Protein AF-A0AAV0G0Q0-F1 (afdb_monomer)

Secondary structure (DSSP, 8-state):
-HHHHHHHHHH--HHHHHHHHHH------S--SSS--HHHHHHHHHHHHHHH--GGGHHHHHHHHHHHHHHHTS-B-TT--B---SSSGGGGHHHHHHHHHHHHHHHT-SSPPP-SS---HHHHHHHHHHHHHHHHT-STT---SBTTSSS---SS-S-HHHHSPPTTT--SPPPTT-TTTT--SPPSS--TT-B-----TTS-----TT-HHHH---HHHHHHHHHHHHHHHT-

Solvent-accessible surface area (backbone atoms only — not comparable to full-atom values): 12784 Å² total; per-residue (Å²): 94,54,70,35,47,51,50,22,73,74,68,69,44,60,69,31,51,52,51,44,60,70,66,63,81,75,77,84,58,93,55,40,54,96,86,38,44,65,50,54,33,20,48,54,42,23,45,51,22,24,72,65,70,45,68,90,33,46,66,32,33,53,49,29,47,52,40,52,48,49,60,75,73,42,59,57,26,88,60,62,44,72,51,86,52,69,66,28,26,47,41,51,39,32,48,34,26,51,36,36,54,48,23,53,42,62,73,68,39,80,44,84,79,79,84,82,71,92,72,55,44,64,58,35,44,51,54,33,47,52,52,50,41,31,41,58,22,60,37,89,70,56,37,7,42,27,17,82,38,79,96,36,46,63,49,22,49,41,40,69,82,23,28,43,71,54,56,91,83,45,77,68,88,73,61,100,82,38,65,52,69,74,53,90,62,64,35,73,36,82,55,66,69,42,33,32,4,38,46,44,74,80,55,50,70,68,75,33,40,81,42,46,40,33,18,27,54,49,71,64,31,44,55,21,45,55,50,31,54,54,40,65,75,71,107

Sequence (235 aa):
MWSAGWLYHASGDEDYLNYIAQLGDLNDDQTFSWDNKKPGVKVILSKIFFETDRQDLQRYQEHANNYVCNVLNGKRTLGGLYYLGEWSNLQYLTASFLLGTYAKQLKSAQHPAMPICVHSANDLIEFVRQQVDYVLGDNPKGMSYMVGFGDNYPLKIHHRGASIVSVKKYPKSMGCYGPALTTNDANPNIHVGAITGGPDESDEYEDNRQNYQQSEPATYINAAFVGVVASLLAQ

Organism: NCBI:txid186058

Mean predicted aligned error: 4.47 Å

InterPro domains:
  IPR001701 Glycoside hydrolase family 9 [PF00759] (1-229)
  IPR008928 Six-hairpin glycosidase superfamily [SSF48208] (1-234)
  IPR012341 Six-hairpin glycosidase-like superfamily [G3DSA:1.50.10.10] (1-235)
  IPR018221 Glycoside hydrolase family 9, His active site [PS00592] (134-160)
  IPR033126 Glycosyl hydrolases family 9, Asp/Glu active sites [PS00698] (205-223)

Structure (mmCIF, N/CA/C/O backbone):
data_AF-A0AAV0G0Q0-F1
#
_entry.id   AF-A0AAV0G0Q0-F1
#
loop_
_atom_site.group_PDB
_atom_site.id
_atom_site.type_symbol
_atom_site.label_atom_id
_atom_site.label_alt_id
_atom_site.label_comp_id
_atom_site.label_asym_id
_atom_site.label_entity_id
_atom_site.label_seq_id
_atom_site.pdbx_PDB_ins_code
_atom_site.Cartn_x
_atom_site.Cartn_y
_atom_site.Cartn_z
_atom_site.occupancy
_atom_site.B_iso_or_equiv
_atom_site.auth_seq_id
_atom_site.auth_comp_id
_atom_site.auth_asym_id
_atom_site.auth_atom_id
_atom_site.pdbx_PDB_model_num
ATOM 1 N N . MET A 1 1 ? -7.344 -14.854 13.313 1.00 92.12 1 MET A N 1
ATOM 2 C CA . MET A 1 1 ? -7.915 -13.493 13.457 1.00 92.12 1 MET A CA 1
ATOM 3 C C . MET A 1 1 ? -8.539 -12.961 12.172 1.00 92.12 1 MET A C 1
ATOM 5 O O . MET A 1 1 ? -9.738 -12.757 12.187 1.00 92.12 1 MET A O 1
ATOM 9 N N . TRP A 1 2 ? -7.796 -12.764 11.070 1.00 95.56 2 TRP A N 1
ATOM 10 C CA . TRP A 1 2 ? -8.331 -12.129 9.844 1.00 95.56 2 TRP A CA 1
ATOM 11 C C . TRP A 1 2 ? -9.623 -12.746 9.312 1.00 95.56 2 TRP A C 1
ATOM 13 O O . TRP A 1 2 ? -10.623 -12.048 9.181 1.00 95.56 2 TRP A O 1
ATOM 23 N N . SER A 1 3 ? -9.625 -14.059 9.078 1.00 96.81 3 SER A N 1
ATOM 24 C CA . SER A 1 3 ? -10.811 -14.755 8.573 1.00 96.81 3 SER A CA 1
ATOM 25 C C . SER A 1 3 ? -11.994 -14.657 9.537 1.00 96.81 3 SER A C 1
ATOM 27 O O . SER A 1 3 ? -13.104 -14.387 9.101 1.00 96.81 3 SER A O 1
ATOM 29 N N . ALA A 1 4 ? -11.756 -14.805 10.845 1.00 96.56 4 ALA A N 1
ATOM 30 C CA . ALA A 1 4 ? -12.797 -14.656 11.862 1.00 96.56 4 ALA A CA 1
ATOM 31 C C . ALA A 1 4 ? -13.356 -13.223 11.906 1.00 96.56 4 ALA A C 1
ATOM 33 O O . ALA A 1 4 ? -14.560 -13.054 12.028 1.00 96.56 4 ALA A O 1
ATOM 34 N N . GLY A 1 5 ? -12.517 -12.196 11.729 1.00 95.19 5 GLY A N 1
ATOM 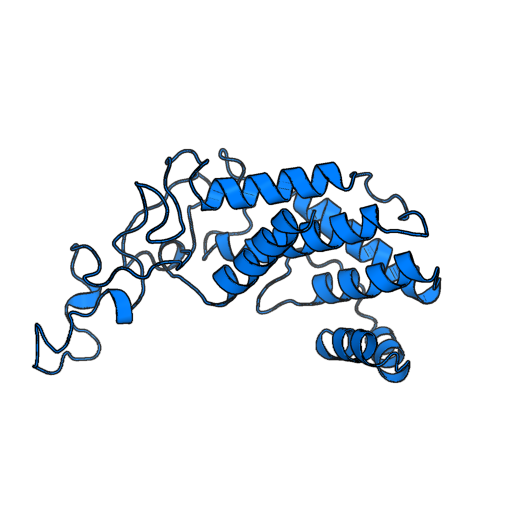35 C CA . GLY A 1 5 ? -12.967 -10.801 11.677 1.00 95.19 5 GLY A CA 1
ATOM 36 C C . GLY A 1 5 ? -13.924 -10.544 10.513 1.00 95.19 5 GLY A C 1
ATOM 37 O O . GLY A 1 5 ? -14.961 -9.913 10.696 1.00 95.19 5 GLY A O 1
ATOM 38 N N . TRP A 1 6 ? -13.622 -11.092 9.334 1.00 96.38 6 TRP A N 1
ATOM 39 C CA . TRP A 1 6 ? -14.525 -11.020 8.181 1.00 96.38 6 TRP A CA 1
ATOM 40 C C . TRP A 1 6 ? -15.796 -11.841 8.354 1.00 96.38 6 TRP A C 1
ATOM 42 O O . TRP A 1 6 ? -16.869 -11.367 7.994 1.00 96.38 6 TRP A O 1
ATOM 52 N N . LEU A 1 7 ? -15.690 -13.053 8.901 1.00 97.56 7 LEU A N 1
ATOM 53 C CA . LEU A 1 7 ? -16.854 -13.897 9.154 1.00 97.56 7 LEU A CA 1
ATOM 54 C C . LEU A 1 7 ? -17.794 -13.243 10.168 1.00 97.56 7 LEU A C 1
ATOM 56 O O . LEU A 1 7 ? -18.992 -13.186 9.910 1.00 97.56 7 LEU A O 1
ATOM 60 N N . TYR A 1 8 ? -17.262 -12.655 11.243 1.00 95.19 8 TYR A N 1
ATOM 61 C CA . TYR A 1 8 ? -18.046 -11.846 12.174 1.00 95.19 8 TYR A CA 1
ATOM 62 C C . TYR A 1 8 ? -18.702 -10.660 11.463 1.00 95.19 8 TYR A C 1
ATOM 64 O O . TYR A 1 8 ? -19.912 -10.490 11.556 1.00 95.19 8 TYR A O 1
ATOM 72 N N . HIS A 1 9 ? -17.941 -9.886 10.679 1.00 91.81 9 HIS A N 1
ATOM 73 C CA . HIS A 1 9 ? -18.488 -8.741 9.947 1.00 91.81 9 HIS A CA 1
ATOM 74 C C . HIS A 1 9 ? -19.635 -9.126 8.995 1.00 91.81 9 HIS A C 1
ATOM 76 O O . HIS A 1 9 ? -20.588 -8.366 8.846 1.00 91.81 9 HIS A O 1
ATOM 82 N N . ALA A 1 10 ? -19.548 -10.293 8.353 1.00 94.94 10 ALA A N 1
ATOM 83 C CA . ALA A 1 10 ? -20.547 -10.758 7.398 1.00 94.94 10 ALA A CA 1
ATOM 84 C C . ALA A 1 10 ? -21.779 -11.406 8.053 1.00 94.94 10 ALA A C 1
ATOM 86 O O . ALA A 1 10 ? -22.870 -11.321 7.494 1.00 94.94 10 ALA A O 1
ATOM 87 N N . SER A 1 11 ? -21.606 -12.087 9.189 1.00 95.69 11 SER A N 1
ATOM 88 C CA . SER A 1 11 ? -22.654 -12.921 9.800 1.00 95.69 11 SER A CA 1
ATOM 89 C C . SER A 1 11 ? -23.262 -12.345 11.078 1.00 95.69 11 SER A C 1
ATOM 91 O O . SER A 1 11 ? -24.393 -12.689 11.407 1.00 95.69 11 SER A O 1
ATOM 93 N N . GLY A 1 12 ? -22.527 -11.503 11.809 1.00 92.62 12 GLY A N 1
ATOM 94 C CA . GLY A 1 12 ? -22.868 -11.106 13.176 1.00 92.62 12 GLY A CA 1
ATOM 95 C C . GLY A 1 12 ? -22.738 -12.234 14.208 1.00 92.62 12 GLY A C 1
ATOM 96 O O . GLY A 1 12 ? -23.173 -12.056 15.341 1.00 92.62 12 GLY A O 1
ATOM 97 N N . ASP A 1 13 ? -22.168 -13.387 13.841 1.00 96.81 13 ASP A N 1
ATOM 98 C CA . ASP A 1 13 ? -22.033 -14.537 14.738 1.00 96.81 13 ASP A CA 1
ATOM 99 C C . ASP A 1 13 ? -20.924 -14.307 15.781 1.00 96.81 13 ASP A C 1
ATOM 101 O O . ASP A 1 13 ? -19.733 -14.215 15.455 1.00 96.81 13 ASP A O 1
ATOM 105 N N . GLU A 1 14 ? -21.332 -14.214 17.049 1.00 95.50 14 GLU A N 1
ATOM 106 C CA . GLU A 1 14 ? -20.464 -13.944 18.199 1.00 95.50 14 GLU A CA 1
ATOM 107 C C . GLU A 1 14 ? -19.391 -15.019 18.410 1.00 95.50 14 GLU A C 1
ATOM 109 O O . GLU A 1 14 ? -18.357 -14.720 19.007 1.00 95.50 14 GLU A O 1
ATOM 114 N N . ASP A 1 15 ? -19.555 -16.241 17.890 1.00 97.44 15 ASP A N 1
ATOM 115 C CA . ASP A 1 15 ? -18.528 -17.284 17.997 1.00 97.44 15 ASP A CA 1
ATOM 116 C C . ASP A 1 15 ? -17.209 -16.848 17.346 1.00 97.44 15 ASP A C 1
ATOM 118 O O . ASP A 1 15 ? -16.121 -17.115 17.869 1.00 97.44 15 ASP A O 1
ATOM 122 N N . TYR A 1 16 ? -17.280 -16.095 16.245 1.00 97.25 16 TYR A N 1
ATOM 123 C CA . TYR A 1 16 ? -16.090 -15.554 15.595 1.00 97.25 16 TYR A CA 1
ATOM 124 C C . TYR A 1 16 ? -15.426 -14.453 16.416 1.00 97.25 16 TYR A C 1
ATOM 126 O O . TYR A 1 16 ? -14.194 -14.403 16.479 1.00 97.25 16 TYR A O 1
ATOM 134 N N . LEU A 1 17 ? -16.210 -13.585 17.059 1.00 93.94 17 LEU A N 1
ATOM 135 C CA . LEU A 1 17 ? -15.659 -12.551 17.928 1.00 93.94 17 LEU A CA 1
ATOM 136 C C . LEU A 1 17 ? -15.040 -13.163 19.191 1.00 93.94 17 LEU A C 1
ATOM 138 O O . LEU A 1 17 ? -13.917 -12.807 19.554 1.00 93.94 17 LEU A O 1
ATOM 142 N N . ASN A 1 18 ? -15.720 -14.135 19.800 1.00 94.88 18 ASN A N 1
ATOM 143 C CA . ASN A 1 18 ? -15.218 -14.912 20.929 1.00 94.88 18 ASN A CA 1
ATOM 144 C C . ASN A 1 18 ? -13.899 -15.604 20.575 1.00 94.88 18 ASN A C 1
ATOM 146 O O . ASN A 1 18 ? -12.942 -15.541 21.346 1.00 94.88 18 ASN A O 1
ATOM 150 N N . TYR A 1 19 ? -13.805 -16.194 19.381 1.00 95.88 19 TYR A N 1
ATOM 151 C CA . TYR A 1 19 ? -12.565 -16.786 18.890 1.00 95.88 19 TYR A CA 1
ATOM 152 C C . TYR A 1 19 ? -11.437 -15.750 18.750 1.00 95.88 19 TYR A C 1
ATOM 154 O O . TYR A 1 19 ? -10.311 -16.013 19.166 1.00 95.88 19 TYR A O 1
ATOM 162 N N . ILE A 1 20 ? -11.710 -14.552 18.213 1.00 94.31 20 ILE A N 1
ATOM 163 C CA . ILE A 1 20 ? -10.703 -13.476 18.143 1.00 94.31 20 ILE A CA 1
ATOM 164 C C . ILE A 1 20 ? -10.244 -13.071 19.548 1.00 94.31 20 ILE A C 1
ATOM 166 O O . ILE A 1 20 ? -9.041 -12.954 19.776 1.00 94.31 20 ILE A O 1
ATOM 170 N N . ALA A 1 21 ? -11.177 -12.900 20.486 1.00 91.81 21 ALA A N 1
ATOM 171 C CA . ALA A 1 21 ? -10.867 -12.531 21.863 1.00 91.81 21 ALA A CA 1
ATOM 172 C C . ALA A 1 21 ? -10.024 -13.603 22.578 1.00 91.81 21 ALA A C 1
ATOM 174 O O . ALA A 1 21 ? -9.074 -13.260 23.280 1.00 91.81 21 ALA A O 1
ATOM 175 N N . GLN A 1 22 ? -10.313 -14.891 22.356 1.00 94.00 22 GLN A N 1
ATOM 176 C CA . GLN A 1 22 ? -9.551 -16.016 22.916 1.00 94.00 22 GLN A CA 1
ATOM 177 C C . GLN A 1 22 ? -8.108 -16.081 22.409 1.00 94.00 22 GLN A C 1
ATOM 179 O O . GLN A 1 22 ? -7.225 -16.502 23.153 1.00 94.00 22 GLN A O 1
ATOM 184 N N . LEU A 1 23 ? -7.849 -15.656 21.167 1.00 91.31 23 LEU A N 1
ATOM 185 C CA . LEU A 1 23 ? -6.482 -15.578 20.643 1.00 91.31 23 LEU A CA 1
ATOM 186 C C . LEU A 1 23 ? -5.631 -14.544 21.394 1.00 91.31 23 LEU A C 1
ATOM 188 O O . LEU A 1 23 ? -4.409 -14.655 21.375 1.00 91.31 23 LEU A O 1
ATOM 192 N N . GLY A 1 24 ? -6.257 -13.551 22.042 1.00 82.94 24 GLY A N 1
ATOM 193 C CA . GLY A 1 24 ? -5.590 -12.609 22.947 1.00 82.94 24 GLY A CA 1
ATOM 194 C C . GLY A 1 24 ? -4.518 -11.726 22.301 1.00 82.94 24 GLY A C 1
ATOM 195 O O . GLY A 1 24 ? -3.735 -11.097 23.010 1.00 82.94 24 GLY A O 1
ATOM 196 N N . ASP A 1 25 ? -4.450 -11.678 20.971 1.00 83.62 25 ASP A N 1
ATOM 197 C CA . ASP A 1 25 ? -3.393 -10.973 20.253 1.00 83.62 25 ASP A CA 1
ATOM 198 C C . ASP A 1 25 ? -3.737 -9.491 20.091 1.00 83.62 25 ASP A C 1
ATOM 200 O O . ASP A 1 25 ? -4.449 -9.063 19.179 1.00 83.62 25 ASP A O 1
ATOM 204 N N . LEU A 1 26 ? -3.224 -8.719 21.042 1.00 82.75 26 LEU A N 1
ATOM 205 C CA . LEU A 1 26 ? -3.390 -7.276 21.140 1.00 82.75 26 LEU A CA 1
ATOM 206 C C . LEU A 1 26 ? -2.117 -6.514 20.741 1.00 82.75 26 LEU A C 1
ATOM 208 O O . LEU A 1 26 ? -2.078 -5.295 20.833 1.00 82.75 26 LEU A O 1
ATOM 212 N N . ASN A 1 27 ? -1.087 -7.192 20.231 1.00 88.50 27 ASN A N 1
ATOM 213 C CA . ASN A 1 27 ? 0.176 -6.542 19.873 1.00 88.50 27 ASN A CA 1
ATOM 214 C C . ASN A 1 27 ? -0.013 -5.488 18.778 1.00 88.50 27 ASN A C 1
ATOM 216 O O . ASN A 1 27 ? -0.695 -5.736 17.783 1.00 88.50 27 ASN A O 1
ATOM 220 N N . ASP A 1 28 ? 0.583 -4.309 18.946 1.00 89.06 28 ASP A N 1
ATOM 221 C CA . ASP A 1 28 ? 0.559 -3.262 17.926 1.00 89.06 28 ASP A CA 1
ATOM 222 C C . ASP A 1 28 ? 1.606 -3.519 16.850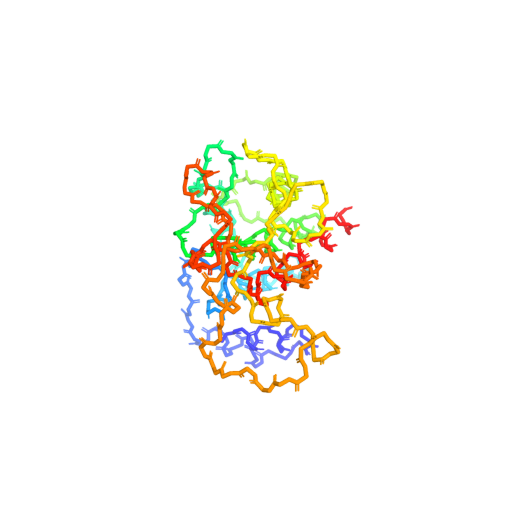 1.00 89.06 28 ASP A C 1
ATOM 224 O O . ASP A 1 28 ? 2.789 -3.219 16.999 1.00 89.06 28 ASP A O 1
ATOM 228 N N . ASP A 1 29 ? 1.144 -4.096 15.745 1.00 89.31 29 ASP A N 1
ATOM 229 C CA . ASP A 1 29 ? 1.950 -4.294 14.554 1.00 89.31 29 ASP A CA 1
ATOM 230 C C . ASP A 1 29 ? 2.105 -3.001 13.753 1.00 89.31 29 ASP A C 1
ATOM 232 O O . ASP A 1 29 ? 1.168 -2.218 13.601 1.00 89.31 29 ASP A O 1
ATOM 236 N N . GLN A 1 30 ? 3.283 -2.818 13.163 1.00 86.25 30 GLN A N 1
ATOM 237 C CA . GLN A 1 30 ? 3.586 -1.650 12.332 1.00 86.25 30 GLN A CA 1
ATOM 238 C C . GLN A 1 30 ? 3.132 -1.815 10.876 1.00 86.25 30 GLN A C 1
ATOM 240 O O . GLN A 1 30 ? 3.027 -0.830 10.151 1.00 86.25 30 GLN A O 1
ATOM 245 N N . THR A 1 31 ? 2.853 -3.044 10.428 1.00 92.94 31 THR A N 1
ATOM 246 C CA . THR A 1 31 ? 2.596 -3.340 9.014 1.00 92.94 31 THR A CA 1
ATOM 247 C C . THR A 1 31 ? 1.290 -4.095 8.806 1.00 92.94 31 THR A C 1
ATOM 249 O O . THR A 1 31 ? 1.012 -5.114 9.435 1.00 92.94 31 THR A O 1
ATOM 252 N N . PHE A 1 32 ? 0.489 -3.601 7.865 1.00 95.44 32 PHE A N 1
ATOM 253 C CA . PHE A 1 32 ? -0.558 -4.377 7.213 1.00 95.44 32 PHE A CA 1
ATOM 254 C C . PHE A 1 32 ? -0.018 -4.777 5.845 1.00 95.44 32 PHE A C 1
ATOM 256 O O . PHE A 1 32 ? 0.424 -3.913 5.095 1.00 95.44 32 PHE A O 1
ATOM 263 N N . SER A 1 33 ? 0.027 -6.063 5.522 1.00 94.31 33 SER A N 1
ATOM 264 C CA . SER A 1 33 ? 0.663 -6.550 4.293 1.00 94.31 33 SER A CA 1
ATOM 265 C C . SER A 1 33 ? -0.026 -7.810 3.782 1.00 94.31 33 SER A C 1
ATOM 267 O O . SER A 1 33 ? -1.090 -8.189 4.265 1.00 94.31 33 SER A O 1
ATOM 269 N N . TRP A 1 34 ? 0.560 -8.482 2.792 1.00 93.56 34 TRP A N 1
ATOM 270 C CA . TRP A 1 34 ? 0.120 -9.813 2.371 1.00 93.56 34 TRP A CA 1
ATOM 271 C C . TRP A 1 34 ? 0.453 -10.901 3.404 1.00 93.56 34 TRP A C 1
ATOM 273 O O . TRP A 1 34 ? -0.148 -11.972 3.350 1.00 93.56 34 TRP A O 1
ATOM 283 N N . ASP A 1 35 ? 1.335 -10.629 4.365 1.00 94.19 35 ASP A N 1
ATOM 284 C CA . ASP A 1 35 ? 1.727 -11.552 5.434 1.00 94.19 35 ASP A CA 1
ATOM 285 C C . ASP A 1 35 ? 0.981 -11.219 6.737 1.00 94.19 35 ASP A C 1
ATOM 287 O O . ASP A 1 35 ? 0.231 -12.043 7.265 1.00 94.19 35 ASP A O 1
ATOM 291 N N . ASN A 1 36 ? 1.000 -9.948 7.157 1.00 95.00 36 ASN A N 1
ATOM 292 C CA . ASN A 1 36 ? 0.372 -9.503 8.400 1.00 95.00 36 ASN A CA 1
ATOM 293 C C . ASN A 1 36 ? -0.999 -8.842 8.185 1.00 95.00 36 ASN A C 1
ATOM 295 O O . ASN A 1 36 ? -1.116 -7.821 7.511 1.00 95.00 36 ASN A O 1
ATOM 299 N N . LYS A 1 37 ? -2.057 -9.419 8.774 1.00 95.62 37 LYS A N 1
ATOM 300 C CA . LYS A 1 37 ? -3.437 -8.898 8.688 1.00 95.62 37 LYS A CA 1
ATOM 301 C C . LYS A 1 37 ? -3.968 -8.306 9.993 1.00 95.62 37 LYS A C 1
ATOM 303 O O . LYS A 1 37 ? -5.120 -7.874 10.033 1.00 95.62 37 LYS A O 1
ATOM 308 N N . LYS A 1 38 ? -3.179 -8.314 11.067 1.00 95.12 38 LYS A N 1
ATOM 309 C CA . LYS A 1 38 ? -3.664 -7.951 12.404 1.00 95.12 38 LYS A CA 1
ATOM 310 C C . LYS A 1 38 ? -4.152 -6.498 12.489 1.00 95.12 38 LYS A C 1
ATOM 312 O O . LYS A 1 38 ? -5.264 -6.318 12.993 1.00 95.12 38 LYS A O 1
ATOM 317 N N . PRO A 1 39 ? -3.462 -5.486 11.911 1.00 96.25 39 PRO A N 1
ATOM 318 C CA . PRO A 1 39 ? -4.000 -4.123 11.888 1.00 96.25 39 PRO A CA 1
ATOM 319 C C . PRO A 1 39 ? -5.353 -4.025 11.178 1.00 96.25 39 PRO A C 1
ATOM 321 O O . PRO A 1 39 ? -6.259 -3.349 11.655 1.00 96.25 39 PRO A O 1
ATOM 324 N N . GLY A 1 40 ? -5.535 -4.769 10.083 1.00 96.06 40 GLY A N 1
ATOM 325 C CA . GLY A 1 40 ? -6.803 -4.799 9.358 1.00 96.06 40 GLY A CA 1
ATOM 326 C C . GLY A 1 40 ? -7.959 -5.348 10.199 1.00 96.06 40 GLY A C 1
ATOM 327 O O . GLY A 1 40 ? -9.063 -4.818 10.127 1.00 96.06 40 GLY A O 1
ATOM 328 N N . VAL A 1 41 ? -7.724 -6.370 11.033 1.00 95.88 41 VAL A N 1
ATOM 329 C CA . VAL A 1 41 ? -8.754 -6.883 11.962 1.00 95.88 41 VAL A CA 1
ATOM 330 C C . VAL A 1 41 ? -9.151 -5.818 12.972 1.00 95.88 41 VAL A C 1
ATOM 332 O O . VAL A 1 41 ? -10.339 -5.610 13.200 1.00 95.88 41 VAL A O 1
ATOM 335 N N . LYS A 1 42 ? -8.166 -5.120 13.545 1.00 94.81 42 LYS A N 1
ATOM 336 C CA . LYS A 1 42 ? -8.393 -4.037 14.509 1.00 94.81 42 LYS A CA 1
ATOM 337 C C . LYS A 1 42 ? -9.236 -2.914 13.885 1.00 94.81 42 LYS A C 1
ATOM 339 O O . LYS A 1 42 ? -10.205 -2.484 14.499 1.00 94.81 42 LYS A O 1
ATOM 344 N N . VAL A 1 43 ? -8.956 -2.541 12.631 1.00 94.88 43 VAL A N 1
ATOM 345 C CA . VAL A 1 43 ? -9.744 -1.561 11.851 1.00 94.88 43 VAL A CA 1
ATOM 346 C C . VAL A 1 43 ? -11.160 -2.058 11.504 1.00 94.88 43 VAL A C 1
ATOM 348 O O . VAL A 1 43 ? -12.098 -1.265 11.437 1.00 94.88 43 VAL A O 1
ATOM 351 N N . ILE A 1 44 ? -11.364 -3.358 11.268 1.00 94.81 44 ILE A N 1
ATOM 352 C CA . ILE A 1 44 ? -12.717 -3.911 11.061 1.00 94.81 44 ILE A CA 1
ATOM 353 C C . ILE A 1 44 ? -13.521 -3.847 12.362 1.00 94.81 44 ILE A C 1
ATOM 355 O O . ILE A 1 44 ? -14.669 -3.415 12.355 1.00 94.81 44 ILE A O 1
ATOM 359 N N . LEU A 1 45 ? -12.930 -4.257 13.484 1.00 94.00 45 LEU A N 1
ATOM 360 C CA . LEU A 1 45 ? -13.620 -4.272 14.774 1.00 94.00 45 LEU A CA 1
ATOM 361 C C . LEU A 1 45 ? -13.864 -2.854 15.315 1.00 94.00 45 LEU A C 1
ATOM 363 O O . LEU A 1 45 ? -14.901 -2.617 15.931 1.00 94.00 45 LEU A O 1
ATOM 367 N N . SER A 1 46 ? -12.982 -1.892 15.015 1.00 92.62 46 SER A N 1
ATOM 368 C CA . SER A 1 46 ? -13.207 -0.479 15.344 1.00 92.62 46 SER A CA 1
ATOM 369 C C . SER A 1 46 ? -14.430 0.099 14.641 1.00 92.62 46 SER A C 1
ATOM 371 O O . SER A 1 46 ? -15.158 0.878 15.247 1.00 92.62 46 SER A O 1
ATOM 373 N N . LYS A 1 47 ? -14.707 -0.313 13.396 1.00 92.31 47 LYS A N 1
ATOM 374 C CA . LYS A 1 47 ? -15.932 0.082 12.683 1.00 92.31 47 LYS A CA 1
ATOM 375 C C . LYS A 1 47 ? -17.176 -0.263 13.494 1.00 92.31 47 LYS A C 1
ATOM 377 O O . LYS A 1 47 ? -18.055 0.570 13.663 1.00 92.31 47 LYS A O 1
ATOM 382 N N . ILE A 1 48 ? -17.224 -1.491 14.001 1.00 91.56 48 ILE A N 1
ATOM 383 C CA . ILE A 1 48 ? -18.379 -2.003 14.738 1.00 91.56 48 ILE A CA 1
ATOM 384 C C . ILE A 1 48 ? -18.531 -1.238 16.054 1.00 91.56 48 ILE A C 1
ATOM 386 O O . ILE A 1 48 ? -19.644 -0.862 16.410 1.00 91.56 48 ILE A O 1
ATOM 390 N N . PHE A 1 49 ? -17.424 -0.923 16.733 1.00 91.44 49 PHE A N 1
ATOM 391 C CA . PHE A 1 49 ? -17.441 -0.021 17.887 1.00 91.44 49 PHE A CA 1
ATOM 392 C C . PHE A 1 49 ? -18.054 1.347 17.534 1.00 91.44 49 PHE A C 1
ATOM 394 O O . PHE A 1 49 ? -19.002 1.770 18.190 1.00 91.44 49 PHE A O 1
ATOM 401 N N . PHE A 1 50 ? -17.588 1.996 16.460 1.00 90.81 50 PHE A N 1
ATOM 402 C CA . PHE A 1 50 ? -18.106 3.300 16.020 1.00 90.81 50 PHE A CA 1
ATOM 403 C C . PHE A 1 50 ? -19.598 3.297 15.660 1.00 90.81 50 PHE A C 1
ATOM 405 O O . PHE A 1 50 ? -20.242 4.345 15.737 1.00 90.81 50 PHE A O 1
ATOM 412 N N . GLU A 1 51 ? -20.133 2.147 15.245 1.00 90.19 51 GLU A N 1
ATOM 413 C CA . GLU A 1 51 ? -21.532 1.967 14.847 1.00 90.19 51 GLU A CA 1
ATOM 414 C C . GLU A 1 51 ? -22.459 1.564 16.006 1.00 90.19 51 GLU A C 1
ATOM 416 O O . GLU A 1 51 ? -23.664 1.770 15.893 1.00 90.19 51 GLU A O 1
ATOM 421 N N . THR A 1 52 ? -21.939 0.962 17.084 1.00 88.12 52 THR A N 1
ATOM 422 C CA . THR A 1 52 ? -22.776 0.266 18.089 1.00 88.12 52 THR A CA 1
ATOM 423 C C . THR A 1 52 ? -22.453 0.562 19.555 1.00 88.12 52 THR A C 1
ATOM 425 O O . THR A 1 52 ? -23.199 0.113 20.422 1.00 88.12 52 THR A O 1
ATOM 428 N N . ASP A 1 53 ? -21.351 1.255 19.858 1.00 83.81 53 ASP A N 1
ATOM 429 C CA . ASP A 1 53 ? -20.857 1.506 21.228 1.00 83.81 53 ASP A CA 1
ATOM 430 C C . ASP A 1 53 ? -20.540 0.243 22.052 1.00 83.81 53 ASP A C 1
ATOM 432 O O . ASP A 1 53 ? -20.503 0.261 23.286 1.00 83.81 53 ASP A O 1
ATOM 436 N N . ARG A 1 54 ? -20.310 -0.887 21.374 1.00 87.69 54 ARG A N 1
ATOM 437 C CA . ARG A 1 54 ? -19.900 -2.170 21.966 1.00 87.69 54 ARG A CA 1
ATOM 438 C C . ARG A 1 54 ? -18.576 -2.027 22.729 1.00 87.69 54 ARG A C 1
ATOM 440 O O . ARG A 1 54 ? -17.498 -2.130 22.149 1.00 87.69 54 ARG A O 1
ATOM 447 N N . GLN A 1 55 ? -18.649 -1.805 24.042 1.00 89.81 55 GLN A N 1
ATOM 448 C CA . GLN A 1 55 ? -17.480 -1.527 24.896 1.00 89.81 55 GLN A CA 1
ATOM 449 C C . GLN A 1 55 ? -16.444 -2.664 24.917 1.00 89.81 55 GLN A C 1
ATOM 451 O O . GLN A 1 55 ? -15.250 -2.425 25.080 1.00 89.81 55 GLN A O 1
ATOM 456 N N . ASP A 1 56 ? -16.861 -3.911 24.688 1.00 89.12 56 ASP A N 1
ATOM 457 C CA . ASP A 1 56 ? -15.958 -5.055 24.527 1.00 89.12 56 ASP A CA 1
ATOM 458 C C . ASP A 1 56 ? -14.994 -4.892 23.335 1.00 89.12 56 ASP A C 1
ATOM 460 O O . ASP A 1 56 ? -13.879 -5.429 23.364 1.00 89.12 56 ASP A O 1
ATOM 464 N N . LEU A 1 57 ? -15.386 -4.092 22.335 1.00 91.50 57 LEU A N 1
ATOM 465 C CA . LEU A 1 57 ? -14.601 -3.780 21.143 1.00 91.50 57 LEU A CA 1
ATOM 466 C C . LEU A 1 57 ? -13.710 -2.540 21.276 1.00 91.50 57 LEU A C 1
ATOM 468 O O . LEU A 1 57 ? -12.840 -2.348 20.422 1.00 91.50 57 LEU A O 1
ATOM 472 N N . GLN A 1 58 ? -13.867 -1.739 22.337 1.00 90.69 58 GLN A N 1
ATOM 473 C CA . GLN A 1 58 ? -13.096 -0.506 22.551 1.00 90.69 58 GLN A CA 1
ATOM 474 C C . GLN A 1 58 ? -11.587 -0.756 22.424 1.00 90.69 58 GLN A C 1
ATOM 476 O O . GLN A 1 58 ? -10.889 -0.029 21.722 1.00 90.69 58 GLN A O 1
ATOM 481 N N . ARG A 1 59 ? -11.089 -1.859 22.997 1.00 90.75 59 ARG A N 1
ATOM 482 C CA . ARG A 1 59 ? -9.670 -2.244 22.908 1.00 90.75 59 ARG A CA 1
ATOM 483 C C . ARG A 1 59 ? -9.160 -2.327 21.462 1.00 90.75 59 ARG A C 1
ATOM 485 O O . ARG A 1 59 ? -8.0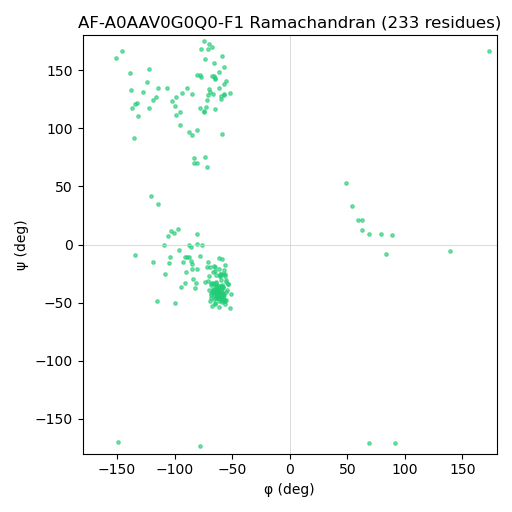46 -1.916 21.167 1.00 90.75 59 ARG A O 1
ATOM 492 N N . TYR A 1 60 ? -9.963 -2.845 20.528 1.00 92.56 60 TYR A N 1
ATOM 493 C CA . TYR A 1 60 ? -9.549 -2.962 19.127 1.00 92.56 60 TYR A CA 1
ATOM 494 C C . TYR A 1 60 ? -9.549 -1.603 18.431 1.00 92.56 60 TYR A C 1
ATOM 496 O O . TYR A 1 60 ? -8.699 -1.365 17.576 1.00 92.56 60 TYR A O 1
ATOM 504 N N . GLN A 1 61 ? -10.461 -0.710 18.826 1.00 92.06 61 GLN A N 1
ATOM 505 C CA . GLN A 1 61 ? -10.469 0.678 18.375 1.00 92.06 61 GLN A CA 1
ATOM 506 C C . GLN A 1 61 ? -9.215 1.427 18.842 1.00 92.06 61 GLN A C 1
ATOM 508 O O . GLN A 1 61 ? -8.598 2.114 18.028 1.00 92.06 61 GLN A O 1
ATOM 513 N N . GLU A 1 62 ? -8.786 1.231 20.088 1.00 91.75 62 GLU A N 1
ATOM 514 C CA . GLU A 1 62 ? -7.546 1.801 20.629 1.00 91.75 62 GLU A CA 1
ATOM 515 C C . GLU A 1 62 ? -6.317 1.323 19.842 1.00 91.75 62 GLU A C 1
ATOM 517 O O . GLU A 1 62 ? -5.502 2.127 19.392 1.00 91.75 62 GLU A O 1
ATOM 522 N N . HIS A 1 63 ? -6.224 0.024 19.556 1.00 93.00 63 HIS A N 1
ATOM 523 C CA . HIS A 1 63 ? -5.132 -0.506 18.742 1.00 93.00 63 HIS A CA 1
ATOM 524 C C . HIS A 1 63 ? -5.180 -0.068 17.268 1.00 93.00 63 HIS A C 1
ATOM 526 O O . HIS A 1 63 ? -4.137 0.112 16.637 1.00 93.00 63 HIS A O 1
ATOM 532 N N . ALA A 1 64 ? -6.373 0.113 16.694 1.00 93.56 64 ALA A N 1
ATOM 533 C CA . ALA A 1 64 ? -6.513 0.694 15.360 1.00 93.56 64 ALA A CA 1
ATOM 534 C C . ALA A 1 64 ? -6.008 2.147 15.340 1.00 93.56 64 ALA A C 1
ATOM 536 O O . ALA A 1 64 ? -5.300 2.539 14.413 1.00 93.56 64 ALA A O 1
ATOM 537 N N . ASN A 1 65 ? -6.295 2.914 16.396 1.00 91.62 65 ASN A N 1
ATOM 538 C CA . ASN A 1 65 ? -5.749 4.255 16.591 1.00 91.62 65 ASN A CA 1
ATOM 539 C C . ASN A 1 65 ? -4.218 4.245 16.697 1.00 91.62 65 ASN A C 1
ATOM 541 O O . ASN A 1 65 ? -3.562 5.034 16.018 1.00 91.62 65 ASN A O 1
ATOM 545 N N . ASN A 1 66 ? -3.638 3.326 17.473 1.00 92.44 66 ASN A N 1
ATOM 546 C CA . ASN A 1 66 ? -2.181 3.185 17.573 1.00 92.44 66 ASN A CA 1
ATOM 547 C C . ASN A 1 66 ? -1.547 2.917 16.206 1.00 92.44 66 ASN A C 1
ATOM 549 O O . ASN A 1 66 ? -0.546 3.540 15.855 1.00 92.44 66 ASN A O 1
ATOM 553 N N . TYR A 1 67 ? -2.156 2.041 15.403 1.00 94.75 67 TYR A N 1
ATOM 554 C CA . TYR A 1 67 ? -1.703 1.788 14.039 1.00 94.75 67 TYR A CA 1
ATOM 555 C C . TYR A 1 67 ? -1.733 3.057 13.173 1.00 94.75 67 TYR A C 1
ATOM 557 O O . TYR A 1 67 ? -0.733 3.380 12.533 1.00 94.75 67 TYR A O 1
ATOM 565 N N . VAL A 1 68 ? -2.838 3.811 13.190 1.00 94.12 68 VAL A N 1
ATOM 566 C CA . VAL A 1 68 ? -2.963 5.082 12.452 1.00 94.12 68 VAL A CA 1
ATOM 567 C C . VAL A 1 68 ? -1.872 6.071 12.866 1.00 94.12 68 VAL A C 1
ATOM 569 O O . VAL A 1 68 ? -1.176 6.613 12.007 1.00 94.12 68 VAL A O 1
ATOM 572 N N . CYS A 1 69 ? -1.668 6.256 14.171 1.00 92.50 69 CYS A N 1
ATOM 573 C CA . CYS A 1 69 ? -0.633 7.135 14.710 1.00 92.50 69 CYS A CA 1
ATOM 574 C C . CYS A 1 69 ? 0.776 6.693 14.298 1.00 92.50 69 CYS A C 1
ATOM 576 O O . CYS A 1 69 ? 1.601 7.527 13.924 1.00 92.50 69 CYS A O 1
ATOM 578 N N . ASN A 1 70 ? 1.057 5.389 14.314 1.00 93.44 70 ASN A N 1
ATOM 579 C CA . ASN A 1 70 ? 2.350 4.850 13.895 1.00 93.44 70 ASN A CA 1
ATOM 580 C C . ASN A 1 70 ? 2.611 5.077 12.403 1.00 93.44 70 ASN A C 1
ATOM 582 O O . ASN A 1 70 ? 3.730 5.418 12.022 1.00 93.44 70 ASN A O 1
ATOM 586 N N . VAL A 1 71 ? 1.593 4.920 11.552 1.00 95.38 71 VAL A N 1
ATOM 587 C CA . VAL A 1 71 ? 1.726 5.191 10.116 1.00 95.38 71 VAL A CA 1
ATOM 588 C C . VAL A 1 71 ? 2.001 6.673 9.886 1.00 95.38 71 VAL A C 1
ATOM 590 O O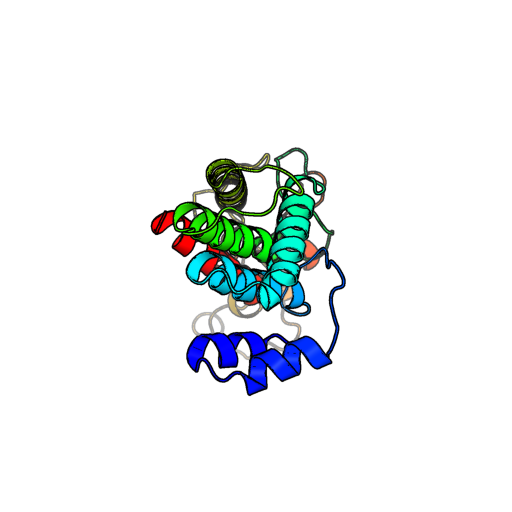 . VAL A 1 71 ? 2.971 7.002 9.201 1.00 95.38 71 VAL A O 1
ATOM 593 N N . LEU A 1 72 ? 1.202 7.571 10.470 1.00 94.00 72 LEU A N 1
ATOM 594 C CA . LEU A 1 72 ? 1.330 9.019 10.261 1.00 94.00 72 LEU A CA 1
ATOM 595 C C . LEU A 1 72 ? 2.658 9.585 10.782 1.00 94.00 72 LEU A C 1
ATOM 597 O O . LEU A 1 72 ? 3.250 10.425 10.113 1.00 94.00 72 LEU A O 1
ATOM 601 N N . ASN A 1 73 ? 3.175 9.061 11.897 1.00 92.75 73 ASN A N 1
ATOM 602 C CA . ASN A 1 73 ? 4.480 9.447 12.449 1.00 92.75 73 ASN A CA 1
ATOM 603 C C . ASN A 1 73 ? 5.662 8.635 11.883 1.00 92.75 73 ASN A C 1
ATOM 605 O O . ASN A 1 73 ? 6.805 8.822 12.301 1.00 92.75 73 ASN A O 1
ATOM 609 N N . GLY A 1 74 ? 5.400 7.689 10.980 1.00 93.31 74 GLY A N 1
ATOM 610 C CA . GLY A 1 74 ? 6.417 6.779 10.462 1.00 93.31 74 GLY A CA 1
ATOM 611 C C . GLY A 1 74 ? 7.440 7.448 9.537 1.00 93.31 74 GLY A C 1
ATOM 612 O O . GLY A 1 74 ? 7.242 8.559 9.044 1.00 93.31 74 GLY A O 1
ATOM 613 N N . LYS A 1 75 ? 8.527 6.732 9.231 1.00 95.75 75 LYS A N 1
ATOM 614 C CA . LYS A 1 75 ? 9.594 7.215 8.340 1.00 95.75 75 LYS A CA 1
ATOM 615 C C . LYS A 1 75 ? 9.049 7.588 6.954 1.00 95.75 75 LYS A C 1
ATOM 617 O O . LYS A 1 75 ? 8.220 6.870 6.393 1.00 95.75 75 LYS A O 1
ATOM 622 N N . ARG A 1 76 ? 9.533 8.706 6.407 1.00 97.19 76 ARG A N 1
ATOM 623 C CA . ARG A 1 76 ? 9.260 9.165 5.040 1.00 97.19 76 ARG A CA 1
ATOM 624 C C . ARG A 1 76 ? 10.560 9.339 4.259 1.00 97.19 76 ARG A C 1
ATOM 626 O O . ARG A 1 76 ? 11.591 9.626 4.868 1.00 97.19 76 ARG A O 1
ATOM 633 N N . THR A 1 77 ? 10.500 9.168 2.942 1.00 98.12 77 THR A N 1
ATOM 634 C CA . THR A 1 77 ? 11.542 9.672 2.031 1.00 98.12 77 THR A CA 1
ATOM 635 C C . THR A 1 77 ? 11.497 11.205 1.972 1.00 98.12 77 THR A C 1
ATOM 637 O O . THR A 1 77 ? 10.572 11.823 2.513 1.00 98.12 77 THR A O 1
ATOM 640 N N . LEU A 1 78 ? 12.467 11.842 1.309 1.00 96.62 78 LEU A N 1
ATOM 641 C CA . LEU A 1 78 ? 12.459 13.300 1.130 1.00 96.62 78 LEU A CA 1
ATOM 642 C C . LEU A 1 78 ? 11.262 13.761 0.289 1.00 96.62 78 LEU A C 1
ATOM 644 O O . LEU A 1 78 ? 10.704 14.825 0.549 1.00 96.62 78 LEU A O 1
ATOM 648 N N . GLY A 1 79 ? 10.837 12.940 -0.671 1.00 97.56 79 GLY A N 1
ATOM 649 C CA . GLY A 1 79 ? 9.638 13.141 -1.477 1.00 97.56 79 GLY A CA 1
ATOM 650 C C . GLY A 1 79 ? 8.318 12.823 -0.767 1.00 97.56 79 GLY A C 1
ATOM 651 O O . GLY A 1 79 ? 7.265 12.972 -1.375 1.00 97.56 79 GLY A O 1
ATOM 652 N N . GLY A 1 80 ? 8.337 12.387 0.499 1.00 97.69 80 GLY A N 1
ATOM 653 C CA . GLY A 1 80 ? 7.123 12.165 1.294 1.00 97.69 80 GLY A CA 1
ATOM 654 C C . GLY A 1 80 ? 6.501 10.766 1.185 1.00 97.69 80 GLY A C 1
ATOM 655 O O . GLY A 1 80 ? 5.423 10.532 1.743 1.00 97.69 80 GLY A O 1
ATOM 656 N N . LEU A 1 81 ? 7.165 9.805 0.533 1.00 98.31 81 LEU A N 1
ATOM 657 C CA . LEU A 1 81 ? 6.701 8.415 0.481 1.00 98.31 81 LEU A CA 1
ATOM 658 C C . LEU A 1 81 ? 6.852 7.741 1.846 1.00 98.31 81 LEU A C 1
ATOM 660 O O . LEU A 1 81 ? 7.908 7.820 2.472 1.00 98.31 81 LEU A O 1
ATOM 664 N N . TYR A 1 82 ? 5.821 7.027 2.299 1.00 97.81 82 TYR A N 1
ATOM 665 C CA . TYR A 1 82 ? 5.907 6.172 3.478 1.00 97.81 82 TYR A CA 1
ATOM 666 C C . TYR A 1 82 ? 6.875 5.021 3.246 1.00 97.81 82 TYR A C 1
ATOM 668 O O . TYR A 1 82 ? 6.643 4.184 2.376 1.00 97.81 82 TYR A O 1
ATOM 676 N N . TYR A 1 83 ? 7.960 4.984 4.023 1.00 97.12 83 TYR A N 1
ATOM 677 C CA . TYR A 1 83 ? 9.101 4.119 3.745 1.00 97.12 83 TYR A CA 1
ATOM 678 C C . TYR A 1 83 ? 9.412 3.178 4.904 1.00 97.12 83 TYR A C 1
ATOM 680 O O . TYR A 1 83 ? 9.786 3.616 5.993 1.00 97.12 83 TYR A O 1
ATOM 688 N N . LEU A 1 84 ? 9.295 1.876 4.651 1.00 95.00 84 LEU A N 1
ATOM 689 C CA . LEU A 1 84 ? 9.518 0.818 5.638 1.00 95.00 84 LEU A CA 1
ATOM 690 C C . LEU A 1 84 ? 10.658 -0.138 5.269 1.00 95.00 84 LEU A C 1
ATOM 692 O O . LEU A 1 84 ? 11.140 -0.858 6.141 1.00 95.00 84 LEU A O 1
ATOM 696 N N . GLY A 1 85 ? 11.122 -0.146 4.018 1.00 91.25 85 GLY A N 1
ATOM 697 C CA . GLY A 1 85 ? 12.289 -0.936 3.628 1.00 91.25 85 GLY A CA 1
ATOM 698 C C . GLY A 1 85 ? 12.548 -0.939 2.127 1.00 91.25 85 GLY A C 1
ATOM 699 O O . GLY A 1 85 ? 11.689 -0.569 1.342 1.00 91.25 85 GLY A O 1
ATOM 700 N N . GLU A 1 86 ? 13.732 -1.406 1.737 1.00 87.62 86 GLU A N 1
ATOM 701 C CA . GLU A 1 86 ? 14.231 -1.367 0.349 1.00 87.62 86 GLU A CA 1
ATOM 702 C C . GLU A 1 86 ? 13.486 -2.302 -0.614 1.00 87.62 86 GLU A C 1
ATOM 704 O O . GLU A 1 86 ? 13.557 -2.157 -1.831 1.00 87.62 86 GLU A O 1
ATOM 709 N N . TRP A 1 87 ? 12.779 -3.295 -0.078 1.00 91.38 87 TRP A N 1
ATOM 710 C CA . TRP A 1 87 ? 12.164 -4.362 -0.857 1.00 91.38 87 TRP A CA 1
ATOM 711 C C . TRP A 1 87 ? 10.708 -4.042 -1.164 1.00 91.38 87 TRP A C 1
ATOM 713 O O . TRP A 1 87 ? 9.833 -4.195 -0.307 1.00 91.38 87 TRP A O 1
ATOM 723 N N . SER A 1 88 ? 10.451 -3.621 -2.403 1.00 94.31 88 SER A N 1
ATOM 724 C CA . SER A 1 88 ? 9.114 -3.323 -2.915 1.00 94.31 88 SER A CA 1
ATOM 725 C C . SER A 1 88 ? 8.299 -2.429 -1.979 1.00 94.31 88 SER A C 1
ATOM 727 O O . SER A 1 88 ? 7.190 -2.789 -1.578 1.00 94.31 88 SER A O 1
ATOM 729 N N . ASN A 1 89 ? 8.857 -1.282 -1.585 1.00 96.50 89 ASN A N 1
ATOM 730 C CA . ASN A 1 89 ? 8.273 -0.405 -0.573 1.00 96.50 89 ASN A CA 1
ATOM 731 C C . ASN A 1 89 ? 6.828 0.035 -0.890 1.00 96.50 89 ASN A C 1
ATOM 733 O O . ASN A 1 89 ? 6.008 0.155 0.019 1.00 96.50 89 ASN A O 1
ATOM 737 N N . LEU A 1 90 ? 6.464 0.192 -2.169 1.00 97.56 90 LEU A N 1
ATOM 738 C CA . LEU A 1 90 ? 5.091 0.534 -2.568 1.00 97.56 90 LEU A CA 1
ATOM 739 C C . LEU A 1 90 ? 4.047 -0.520 -2.165 1.00 97.56 90 LEU A C 1
ATOM 741 O O . LEU A 1 90 ? 2.854 -0.228 -2.156 1.00 97.56 90 LEU A O 1
ATOM 745 N N . GLN A 1 91 ? 4.449 -1.715 -1.723 1.00 95.88 91 GLN A N 1
ATOM 746 C CA . GLN A 1 91 ? 3.530 -2.662 -1.085 1.00 95.88 91 GLN A CA 1
ATOM 747 C C . GLN A 1 91 ? 2.808 -2.087 0.135 1.00 95.88 91 GLN A C 1
ATOM 749 O O . GLN A 1 91 ? 1.694 -2.509 0.439 1.00 95.88 91 GLN A O 1
ATOM 754 N N . TYR A 1 92 ? 3.412 -1.109 0.811 1.00 96.38 92 TYR A N 1
ATOM 755 C CA . TYR A 1 92 ? 2.862 -0.500 2.016 1.00 96.38 92 TYR A CA 1
ATOM 756 C C . TYR A 1 92 ? 1.797 0.568 1.742 1.00 96.38 92 TYR A C 1
ATOM 758 O O . TYR A 1 92 ? 1.286 1.180 2.678 1.00 96.38 92 TYR A O 1
ATOM 766 N N . LEU A 1 93 ? 1.343 0.705 0.488 1.00 96.88 93 LEU A N 1
ATOM 767 C CA . LEU A 1 93 ? 0.066 1.354 0.155 1.00 96.88 93 LEU A CA 1
ATOM 768 C C . LEU A 1 93 ? -1.129 0.698 0.870 1.00 96.88 93 LEU A C 1
ATOM 770 O O . LEU A 1 93 ? -2.188 1.305 1.017 1.00 96.88 93 LEU A O 1
ATOM 774 N N . THR A 1 94 ? -0.959 -0.524 1.376 1.00 96.88 94 THR A N 1
ATOM 775 C CA . THR A 1 94 ? -1.864 -1.169 2.335 1.00 96.88 94 THR A CA 1
ATOM 776 C C . THR A 1 94 ? -2.124 -0.322 3.586 1.00 96.88 94 THR A C 1
ATOM 778 O O . THR A 1 94 ? -3.245 -0.335 4.096 1.00 96.88 94 THR A O 1
ATOM 781 N N . ALA A 1 95 ? -1.139 0.446 4.065 1.00 97.06 95 ALA A N 1
ATOM 782 C CA . ALA A 1 95 ? -1.329 1.391 5.161 1.00 97.06 95 ALA A CA 1
ATOM 783 C C . ALA A 1 95 ? -2.281 2.517 4.747 1.00 97.06 95 ALA A C 1
ATOM 785 O O . ALA A 1 95 ? -3.260 2.778 5.443 1.00 97.06 95 ALA A O 1
ATOM 786 N N . SER A 1 96 ? -2.076 3.107 3.565 1.00 97.25 96 SER A N 1
ATOM 787 C CA . SER A 1 96 ? -2.993 4.104 3.001 1.00 97.25 96 SER A CA 1
ATOM 788 C C . SER A 1 96 ? -4.411 3.550 2.835 1.00 97.25 96 SER A C 1
ATOM 790 O O . SER A 1 96 ? -5.384 4.252 3.098 1.00 97.25 96 SER A O 1
ATOM 792 N N . PHE A 1 97 ? -4.559 2.273 2.473 1.00 96.94 97 PHE A N 1
ATOM 793 C CA . PHE A 1 97 ? -5.876 1.639 2.366 1.00 96.94 97 PHE A CA 1
ATOM 794 C C . PHE A 1 97 ? -6.592 1.577 3.722 1.00 96.94 97 PHE A C 1
ATOM 796 O O . PHE A 1 97 ? -7.775 1.925 3.824 1.00 96.94 97 PHE A O 1
ATOM 803 N N . LEU A 1 98 ? -5.879 1.171 4.777 1.00 96.38 98 LEU A N 1
ATOM 804 C CA . LEU A 1 98 ? -6.440 1.146 6.126 1.00 96.38 98 LEU A CA 1
ATOM 805 C C . LEU A 1 98 ? -6.738 2.550 6.651 1.00 96.38 98 LEU A C 1
ATOM 807 O O . LEU A 1 98 ? -7.804 2.743 7.226 1.00 96.38 98 LEU A O 1
ATOM 811 N N . LEU A 1 99 ? -5.865 3.532 6.414 1.00 96.12 99 LEU A N 1
ATOM 812 C CA . LEU A 1 99 ? -6.100 4.921 6.819 1.00 96.12 99 LEU A CA 1
ATOM 813 C C . LEU A 1 99 ? -7.307 5.524 6.090 1.00 96.12 99 LEU A C 1
ATOM 815 O O . LEU A 1 99 ? -8.148 6.144 6.731 1.00 96.12 99 LEU A O 1
ATOM 819 N N . GLY A 1 100 ? -7.462 5.283 4.785 1.00 95.56 100 GLY A N 1
ATOM 820 C CA . GLY A 1 100 ? -8.642 5.722 4.033 1.00 95.56 100 GLY A CA 1
ATOM 821 C C . GLY A 1 100 ? -9.931 5.086 4.561 1.00 95.56 100 GLY A C 1
ATOM 822 O O . GLY A 1 100 ? -10.946 5.763 4.738 1.00 95.56 100 GLY A O 1
ATOM 823 N N . THR A 1 101 ? -9.872 3.795 4.899 1.00 94.75 101 THR A N 1
ATOM 824 C CA . THR A 1 101 ? -10.986 3.073 5.528 1.00 94.75 101 THR A CA 1
ATOM 825 C C . THR A 1 101 ? -11.318 3.645 6.908 1.00 94.75 101 THR A C 1
ATOM 827 O O . THR A 1 101 ? -12.486 3.899 7.199 1.00 94.75 101 THR A O 1
ATOM 830 N N . TYR A 1 102 ? -10.310 3.891 7.744 1.00 94.31 102 TYR A N 1
ATOM 831 C CA . TYR A 1 102 ? -10.482 4.435 9.090 1.00 94.31 102 TYR A CA 1
ATOM 832 C C . TYR A 1 102 ? -11.009 5.874 9.063 1.00 94.31 102 TYR A C 1
ATOM 834 O O . TYR A 1 102 ? -11.922 6.209 9.810 1.00 94.31 102 TYR A O 1
ATOM 842 N N . ALA A 1 103 ? -10.530 6.710 8.139 1.00 94.06 103 ALA A N 1
ATOM 843 C CA . ALA A 1 103 ? -11.039 8.064 7.932 1.00 94.06 103 ALA A CA 1
ATOM 844 C C . ALA A 1 103 ? -12.539 8.072 7.608 1.00 94.06 103 ALA A C 1
ATOM 846 O O . ALA A 1 103 ? -13.291 8.888 8.144 1.00 94.06 103 ALA A O 1
ATOM 847 N N . LYS A 1 104 ? -12.994 7.130 6.772 1.00 92.38 104 LYS A N 1
ATOM 848 C CA . LYS A 1 104 ? -14.421 6.958 6.485 1.00 92.38 104 LYS A CA 1
ATOM 849 C C . LYS A 1 104 ? -15.206 6.584 7.742 1.00 92.38 104 LYS A C 1
ATOM 851 O O . LYS A 1 104 ? -16.266 7.157 7.968 1.00 92.38 104 LYS A O 1
ATOM 856 N N . GLN A 1 105 ? -14.676 5.672 8.558 1.00 91.69 105 GLN A N 1
ATOM 857 C CA . GLN A 1 105 ? -15.299 5.294 9.830 1.00 91.69 105 GLN A CA 1
ATOM 858 C C . GLN A 1 105 ? -15.410 6.493 10.779 1.00 91.69 105 GLN A C 1
ATOM 860 O O . GLN A 1 105 ? -16.482 6.713 11.327 1.00 91.69 105 GLN A O 1
ATOM 865 N N . LEU A 1 106 ? -14.351 7.303 10.910 1.00 91.25 106 LEU A N 1
ATOM 866 C CA . LEU A 1 106 ? -14.358 8.523 11.725 1.00 91.25 106 LEU A CA 1
ATOM 867 C C . LEU A 1 106 ? -15.420 9.528 11.256 1.00 91.25 106 LEU A C 1
ATOM 869 O O . LEU A 1 106 ? -16.113 10.111 12.084 1.00 91.25 106 LEU A O 1
ATOM 873 N N . LYS A 1 107 ? -15.580 9.718 9.938 1.00 90.94 107 LYS A N 1
ATOM 874 C CA . LYS A 1 107 ? -16.614 10.603 9.369 1.00 90.94 107 LYS A CA 1
ATOM 875 C C . LYS A 1 107 ? -18.038 10.127 9.669 1.00 90.94 107 LYS A C 1
ATOM 877 O O . LYS A 1 107 ? -18.927 10.957 9.825 1.00 90.94 107 LYS A O 1
ATOM 882 N N . SER A 1 108 ? -18.265 8.814 9.701 1.00 89.94 108 SER A N 1
ATOM 883 C CA . SER A 1 108 ? -19.588 8.212 9.918 1.00 89.94 108 SER A CA 1
ATOM 884 C C . SER A 1 108 ? -19.817 7.723 11.350 1.00 89.94 108 SER A C 1
ATOM 886 O O . SER A 1 108 ? -20.778 6.992 11.588 1.00 89.94 108 SER A O 1
ATOM 888 N N . ALA A 1 109 ? -18.923 8.053 12.283 1.00 89.19 109 ALA A N 1
ATOM 889 C CA . ALA A 1 109 ? -18.967 7.524 13.636 1.00 89.19 109 ALA A CA 1
ATOM 890 C C . ALA A 1 109 ? -20.172 8.083 14.405 1.00 89.19 109 ALA A C 1
ATOM 892 O O . ALA A 1 109 ? -20.394 9.293 14.439 1.00 89.19 109 ALA A O 1
ATOM 893 N N . GLN A 1 110 ? -20.935 7.198 15.049 1.00 86.75 110 GLN A N 1
ATOM 894 C CA . GLN A 1 110 ? -22.008 7.591 15.971 1.00 86.75 110 GLN A CA 1
ATOM 895 C C . GLN A 1 110 ? -21.461 7.854 17.380 1.00 86.75 110 GLN A C 1
ATOM 897 O O . GLN A 1 110 ? -22.063 8.592 18.157 1.00 86.75 110 GLN A O 1
ATOM 902 N N . HIS A 1 111 ? -20.287 7.289 17.675 1.00 80.81 111 HIS A N 1
ATOM 903 C CA . HIS A 1 111 ? -19.581 7.399 18.947 1.00 80.81 111 HIS A CA 1
ATOM 904 C C . HIS A 1 111 ? -18.164 7.940 18.719 1.00 80.81 111 HIS A C 1
ATOM 906 O O . HIS A 1 111 ? -17.516 7.558 17.740 1.00 80.81 111 HIS A O 1
ATOM 912 N N . PRO A 1 112 ? -17.659 8.840 19.580 1.00 76.75 112 PRO A N 1
ATOM 913 C CA . PRO A 1 112 ? -16.342 9.434 19.392 1.00 76.75 112 PRO A CA 1
ATOM 914 C C . PRO A 1 112 ? -15.228 8.390 19.529 1.00 76.75 112 PRO A C 1
ATOM 916 O O . PRO A 1 112 ? -15.295 7.480 20.353 1.00 76.75 112 PRO A O 1
ATOM 919 N N . ALA A 1 113 ? -14.165 8.558 18.743 1.00 75.25 113 ALA A N 1
ATOM 920 C CA . ALA A 1 113 ? -12.927 7.812 18.941 1.00 75.25 113 ALA A CA 1
ATOM 921 C C . ALA A 1 113 ? -12.280 8.188 20.279 1.00 75.25 113 ALA A C 1
ATOM 923 O O . ALA A 1 113 ? -12.247 9.366 20.646 1.00 75.25 113 ALA A O 1
ATOM 924 N N . MET A 1 114 ? -11.697 7.207 20.970 1.00 73.44 114 MET A N 1
ATOM 925 C CA . MET A 1 114 ? -10.894 7.483 22.160 1.00 73.44 114 MET A CA 1
ATOM 926 C C . MET A 1 114 ? -9.576 8.162 21.758 1.00 73.44 114 MET A C 1
ATOM 928 O O . MET A 1 114 ? -8.876 7.656 20.876 1.00 73.44 114 MET A O 1
ATOM 932 N N . PRO A 1 115 ? -9.205 9.306 22.359 1.00 65.19 115 PRO A N 1
ATOM 933 C CA . PRO A 1 115 ? -8.007 10.030 21.956 1.00 65.19 115 PRO A CA 1
ATOM 934 C C . PRO A 1 115 ? -6.741 9.314 22.450 1.00 65.19 115 PRO A C 1
ATOM 936 O O . PRO A 1 115 ? -6.490 9.256 23.650 1.00 65.19 115 PRO A O 1
ATOM 939 N N . ILE A 1 116 ? -5.926 8.810 21.514 1.00 64.62 116 ILE A N 1
ATOM 940 C CA . ILE A 1 116 ? -4.555 8.334 21.787 1.00 64.62 116 ILE A CA 1
ATOM 941 C C . ILE A 1 116 ? -3.532 9.203 21.048 1.00 64.62 116 ILE A C 1
ATOM 943 O O . ILE A 1 116 ? -2.619 9.740 21.671 1.00 64.62 116 ILE A O 1
ATOM 947 N N . CYS A 1 117 ? -3.735 9.455 19.752 1.00 72.56 117 CYS A N 1
ATOM 948 C CA . CYS A 1 117 ? -3.211 10.652 19.103 1.00 72.56 117 CYS A CA 1
ATOM 949 C C . CYS A 1 117 ? -4.278 11.230 18.160 1.00 72.56 117 CYS A C 1
ATOM 951 O O . CYS A 1 117 ? -4.993 10.502 17.471 1.00 72.56 117 CYS A O 1
ATOM 953 N N . VAL A 1 118 ? -4.491 12.543 18.252 1.00 63.88 118 VAL A N 1
ATOM 954 C CA . VAL A 1 118 ? -5.653 13.212 17.656 1.00 63.88 118 VAL A CA 1
ATOM 955 C C . VAL A 1 118 ? -5.322 13.582 16.214 1.00 63.88 118 VAL A C 1
ATOM 957 O O . VAL A 1 118 ? -4.715 14.619 15.969 1.00 63.88 118 VAL A O 1
ATOM 960 N N . HIS A 1 119 ? -5.735 12.737 15.271 1.00 84.06 119 HIS A N 1
ATOM 961 C CA . HIS A 1 119 ? -5.785 13.075 13.850 1.00 84.06 119 HIS A CA 1
ATOM 962 C C . HIS A 1 119 ? -7.235 13.092 13.379 1.00 84.06 119 HIS A C 1
ATOM 964 O O . HIS A 1 119 ? -8.028 12.204 13.698 1.00 84.06 119 HIS A O 1
ATOM 970 N N . SER A 1 120 ? -7.590 14.125 12.627 1.00 89.94 120 SER A N 1
ATOM 971 C CA . SER A 1 120 ? -8.894 14.223 11.990 1.00 89.94 120 SER A CA 1
ATOM 972 C C . SER A 1 120 ? -8.985 13.258 10.809 1.00 89.94 120 SER A C 1
ATOM 974 O O . SER A 1 120 ? -7.978 12.869 10.216 1.00 89.94 120 SER A O 1
ATOM 976 N N . ALA A 1 121 ? -10.209 12.916 10.397 1.00 92.38 121 ALA A N 1
ATOM 977 C CA . ALA A 1 121 ? -10.408 12.165 9.159 1.00 92.38 121 ALA A CA 1
ATOM 978 C C . ALA A 1 121 ? -9.735 12.854 7.956 1.00 92.38 121 ALA A C 1
ATOM 980 O O . ALA A 1 121 ? -9.208 12.170 7.086 1.00 92.38 121 ALA A O 1
ATOM 981 N N . ASN A 1 122 ? -9.702 14.192 7.932 1.00 93.56 122 ASN A N 1
ATOM 982 C CA . ASN A 1 122 ? -9.057 14.965 6.870 1.00 93.56 122 ASN A CA 1
ATOM 983 C C . ASN A 1 122 ? -7.537 14.782 6.843 1.00 93.56 122 ASN A C 1
ATOM 985 O O . ASN A 1 122 ? -6.988 14.649 5.754 1.00 93.56 122 ASN A O 1
ATOM 989 N N . ASP A 1 123 ? -6.876 14.684 7.998 1.00 94.56 123 ASP A N 1
ATOM 990 C CA . ASP A 1 123 ? -5.429 14.425 8.057 1.00 94.56 123 ASP A CA 1
ATOM 991 C C . ASP A 1 123 ? -5.090 13.057 7.447 1.00 94.56 123 ASP A C 1
ATOM 993 O O . ASP A 1 123 ? -4.128 12.915 6.692 1.00 94.56 123 ASP A O 1
ATOM 997 N N . LEU A 1 124 ? -5.923 12.045 7.722 1.00 95.62 124 LEU A N 1
ATOM 998 C CA . LEU A 1 124 ? -5.767 10.710 7.142 1.00 95.62 124 LEU A CA 1
ATOM 999 C C . LEU A 1 124 ? -5.990 10.738 5.625 1.00 95.62 124 LEU A C 1
ATOM 1001 O O . LEU A 1 124 ? -5.233 10.118 4.887 1.00 95.62 124 LEU A O 1
ATOM 1005 N N . ILE A 1 125 ? -7.016 11.449 5.152 1.00 96.19 125 ILE A N 1
ATOM 1006 C CA . ILE A 1 125 ? -7.329 11.571 3.719 1.00 96.19 125 ILE A CA 1
ATOM 1007 C C . ILE A 1 125 ? -6.198 12.248 2.963 1.00 96.19 125 ILE A C 1
ATOM 1009 O O . ILE A 1 125 ? -5.834 11.793 1.881 1.00 96.19 125 ILE A O 1
ATOM 1013 N N . GLU A 1 126 ? -5.659 13.323 3.530 1.00 96.81 126 GLU A N 1
ATOM 1014 C CA . GLU A 1 126 ? -4.571 14.084 2.932 1.00 96.81 126 GLU A CA 1
ATOM 1015 C C . GLU A 1 126 ? -3.314 13.222 2.811 1.00 96.81 126 GLU A C 1
ATOM 1017 O O . GLU A 1 126 ? -2.741 13.117 1.730 1.00 96.81 126 GLU A O 1
ATOM 1022 N N . PHE A 1 127 ? -2.958 12.487 3.870 1.00 97.25 127 PHE A N 1
ATOM 1023 C CA . PHE A 1 127 ? -1.872 11.514 3.796 1.00 97.25 127 PHE A CA 1
ATOM 1024 C C . PHE A 1 127 ? -2.116 10.464 2.700 1.00 97.25 127 PHE A C 1
ATOM 1026 O O . PHE A 1 127 ? -1.236 10.187 1.887 1.00 97.25 127 PHE A O 1
ATOM 1033 N N . VAL A 1 128 ? -3.316 9.881 2.650 1.00 97.94 128 VAL A N 1
ATOM 1034 C CA . VAL A 1 128 ? -3.670 8.861 1.652 1.00 97.94 128 VAL A CA 1
ATOM 1035 C C . VAL A 1 128 ? -3.562 9.408 0.229 1.00 97.94 128 VAL A C 1
ATOM 1037 O O . VAL A 1 128 ? -3.033 8.718 -0.644 1.00 97.94 128 VAL A O 1
ATOM 1040 N N . ARG A 1 129 ? -4.025 10.641 0.002 1.00 98.25 129 ARG A N 1
ATOM 1041 C CA . ARG A 1 129 ? -3.916 11.337 -1.281 1.00 98.25 129 ARG A CA 1
ATOM 1042 C C . ARG A 1 129 ? -2.456 11.534 -1.675 1.00 98.25 129 ARG A C 1
ATOM 1044 O O . ARG A 1 129 ? -2.088 11.104 -2.759 1.00 98.25 129 ARG A O 1
ATOM 1051 N N . GLN A 1 130 ? -1.620 12.039 -0.767 1.00 98.31 130 GLN A N 1
ATOM 1052 C CA . GLN A 1 130 ? -0.183 12.206 -1.008 1.00 98.31 130 GLN A CA 1
ATOM 1053 C C . GLN A 1 130 ? 0.493 10.895 -1.430 1.00 98.31 130 GLN A C 1
ATOM 1055 O O . GLN A 1 130 ? 1.306 10.891 -2.346 1.00 98.31 130 GLN A O 1
ATOM 1060 N N . GLN A 1 131 ? 0.141 9.758 -0.816 1.00 98.62 131 GLN A N 1
ATOM 1061 C CA . GLN A 1 131 ? 0.716 8.467 -1.218 1.00 98.62 131 GLN A CA 1
ATOM 1062 C C . GLN A 1 131 ? 0.252 8.011 -2.612 1.00 98.62 131 GLN A C 1
ATOM 1064 O O . GLN A 1 131 ? 1.026 7.388 -3.336 1.00 98.62 131 GLN A O 1
ATOM 1069 N N . VAL A 1 132 ? -0.994 8.301 -3.001 1.00 98.50 132 VAL A N 1
ATOM 1070 C CA . VAL A 1 132 ? -1.489 8.016 -4.359 1.00 98.50 132 VAL A CA 1
ATOM 1071 C C . VAL A 1 132 ? -0.811 8.919 -5.378 1.00 98.50 132 VAL A C 1
ATOM 1073 O O . VAL A 1 132 ? -0.305 8.416 -6.378 1.00 98.50 132 VAL A O 1
ATOM 1076 N N . ASP A 1 133 ? -0.760 10.220 -5.111 1.00 98.56 133 ASP A N 1
ATOM 1077 C CA . ASP A 1 133 ? -0.157 11.201 -6.009 1.00 98.56 133 ASP A CA 1
ATOM 1078 C C . ASP A 1 133 ? 1.335 10.897 -6.207 1.00 98.56 133 ASP A C 1
ATOM 1080 O O . ASP A 1 133 ? 1.801 10.864 -7.347 1.00 98.56 133 ASP A O 1
ATOM 1084 N N . TYR A 1 134 ? 2.047 10.502 -5.143 1.00 98.75 134 TYR A N 1
ATOM 1085 C CA . TYR A 1 134 ? 3.429 10.026 -5.229 1.00 98.75 134 TYR A CA 1
ATOM 1086 C C . TYR A 1 134 ? 3.578 8.840 -6.187 1.00 98.75 134 TYR A C 1
ATOM 1088 O O . TYR A 1 134 ? 4.453 8.850 -7.051 1.00 98.75 134 TYR A O 1
ATOM 1096 N N . VAL A 1 135 ? 2.725 7.811 -6.077 1.00 98.69 135 VAL A N 1
ATOM 1097 C CA . VAL A 1 135 ? 2.749 6.652 -6.994 1.00 98.69 135 VAL A CA 1
ATOM 1098 C C . VAL A 1 135 ? 2.483 7.081 -8.435 1.00 98.69 135 VAL A C 1
ATOM 1100 O O . VAL A 1 135 ? 3.046 6.504 -9.364 1.00 98.69 135 VAL A O 1
ATOM 1103 N N . LEU A 1 136 ? 1.621 8.078 -8.628 1.00 98.56 136 LEU A N 1
ATOM 1104 C CA . LEU A 1 136 ? 1.172 8.517 -9.942 1.00 98.56 136 LEU A CA 1
ATOM 1105 C C . LEU A 1 136 ? 2.080 9.563 -10.600 1.00 98.56 136 LEU A C 1
ATOM 1107 O O . LEU A 1 136 ? 1.938 9.774 -11.804 1.00 98.56 136 LEU A O 1
ATOM 1111 N N . GLY A 1 137 ? 3.039 10.137 -9.873 1.00 98.25 137 GLY A N 1
ATOM 1112 C CA . GLY A 1 137 ? 4.100 10.970 -10.443 1.00 98.25 137 GLY A CA 1
ATOM 1113 C C . GLY A 1 137 ? 4.461 12.224 -9.652 1.00 98.25 137 GLY A C 1
ATOM 1114 O O . GLY A 1 137 ? 5.425 12.886 -10.031 1.00 98.25 137 GLY A O 1
ATOM 1115 N N . ASP A 1 138 ? 3.746 12.551 -8.572 1.00 98.44 138 ASP A N 1
ATOM 1116 C CA . ASP A 1 138 ? 4.095 13.666 -7.682 1.00 98.44 138 ASP A CA 1
ATOM 1117 C C . ASP A 1 138 ? 5.207 13.253 -6.708 1.00 98.44 138 ASP A C 1
ATOM 1119 O O . ASP A 1 138 ? 5.004 12.992 -5.523 1.00 98.44 138 ASP A O 1
ATOM 1123 N N . ASN A 1 139 ? 6.399 13.075 -7.268 1.00 98.31 139 ASN A N 1
ATOM 1124 C CA . ASN A 1 139 ? 7.597 12.652 -6.562 1.00 98.31 139 ASN A CA 1
ATOM 1125 C C . ASN A 1 139 ? 8.840 13.322 -7.177 1.00 98.31 139 ASN A C 1
ATOM 1127 O O . ASN A 1 139 ? 8.767 13.847 -8.292 1.00 98.31 139 ASN A O 1
ATOM 1131 N N . PRO A 1 140 ? 10.009 13.287 -6.507 1.00 98.19 140 PRO A N 1
ATOM 1132 C CA . PRO A 1 140 ? 11.220 13.962 -6.988 1.00 98.19 140 PRO A CA 1
ATOM 1133 C C . PRO A 1 140 ? 11.691 13.554 -8.394 1.00 98.19 140 PRO A C 1
ATOM 1135 O O . PRO A 1 140 ? 12.411 14.312 -9.042 1.00 98.19 140 PRO A O 1
ATOM 1138 N N . LYS A 1 141 ? 11.287 12.374 -8.886 1.00 97.12 141 LYS A N 1
ATOM 1139 C CA . LYS A 1 141 ? 11.614 11.882 -10.233 1.00 97.12 141 LYS A CA 1
ATOM 1140 C C . LYS A 1 141 ? 10.603 12.303 -11.299 1.00 97.12 141 LYS A C 1
ATOM 1142 O O . LYS A 1 141 ? 10.876 12.088 -12.481 1.00 97.12 141 LYS A O 1
ATOM 1147 N N . GLY A 1 142 ? 9.448 12.856 -10.919 1.00 97.88 142 GLY A N 1
ATOM 1148 C CA . GLY A 1 142 ? 8.344 13.125 -11.844 1.00 97.88 142 GLY A CA 1
ATOM 1149 C C . GLY A 1 142 ? 7.940 11.873 -12.629 1.00 97.88 142 GLY A C 1
ATOM 1150 O O . GLY A 1 142 ? 7.653 11.956 -13.825 1.00 97.88 142 GLY A O 1
ATOM 1151 N N . MET A 1 143 ? 8.052 10.694 -12.007 1.00 97.94 143 MET A N 1
ATOM 1152 C CA . MET A 1 143 ? 7.860 9.393 -12.649 1.00 97.94 143 MET A CA 1
ATOM 1153 C C . MET A 1 143 ? 6.659 8.691 -12.033 1.00 97.94 143 MET A C 1
ATOM 1155 O O . MET A 1 143 ? 6.610 8.501 -10.822 1.00 97.94 143 MET A O 1
ATOM 1159 N N . SER A 1 144 ? 5.714 8.250 -12.857 1.00 98.56 144 SER A N 1
ATOM 1160 C CA . SER A 1 144 ? 4.672 7.340 -12.404 1.00 98.56 144 SER A CA 1
ATOM 1161 C C . SER A 1 144 ? 5.267 5.958 -12.170 1.00 98.56 144 SER A C 1
ATOM 1163 O O . SER A 1 144 ? 5.822 5.348 -13.081 1.00 98.56 144 SER A O 1
ATOM 1165 N N . TYR A 1 145 ? 5.102 5.421 -10.967 1.00 98.62 145 TYR A N 1
ATOM 1166 C CA . TYR A 1 145 ? 5.443 4.032 -10.663 1.00 98.62 145 TYR A CA 1
ATOM 1167 C C . TYR A 1 145 ? 4.349 3.050 -11.114 1.00 98.62 145 TYR A C 1
ATOM 1169 O O . TYR A 1 145 ? 4.496 1.840 -10.935 1.00 98.62 145 TYR A O 1
ATOM 1177 N N . MET A 1 146 ? 3.264 3.552 -11.722 1.00 98.62 146 MET A N 1
ATOM 1178 C CA . MET A 1 146 ? 2.267 2.758 -12.432 1.00 98.62 146 MET A CA 1
ATOM 1179 C C . MET A 1 146 ? 2.582 2.728 -13.931 1.00 98.62 146 MET A C 1
ATOM 1181 O O . MET A 1 146 ? 2.474 3.721 -14.647 1.00 98.62 146 MET A O 1
ATOM 1185 N N . VAL A 1 147 ? 2.917 1.547 -14.436 1.00 98.62 147 VAL A N 1
ATOM 1186 C CA . VAL A 1 147 ? 3.277 1.339 -15.840 1.00 98.62 147 VAL A CA 1
ATOM 1187 C C . VAL A 1 147 ? 2.125 1.733 -16.764 1.00 98.62 147 VAL A C 1
ATOM 1189 O O . VAL A 1 147 ? 1.000 1.247 -16.624 1.00 98.62 147 VAL A O 1
ATOM 1192 N N . GLY A 1 148 ? 2.419 2.578 -17.754 1.00 97.94 148 GLY A N 1
ATOM 1193 C CA . GLY A 1 148 ? 1.442 3.057 -18.733 1.00 97.94 148 GLY A CA 1
ATOM 1194 C C . GLY A 1 148 ? 0.531 4.185 -18.238 1.00 97.94 148 GLY A C 1
ATOM 1195 O O . GLY A 1 148 ? -0.425 4.511 -18.940 1.00 97.94 148 GLY A O 1
ATOM 1196 N N . PHE A 1 149 ? 0.798 4.768 -17.065 1.00 98.25 149 PHE A N 1
ATOM 1197 C CA . PHE A 1 149 ? 0.128 5.972 -16.576 1.00 98.25 149 PHE A CA 1
ATOM 1198 C C . PHE A 1 149 ? 1.070 7.183 -16.657 1.00 98.25 149 PHE A C 1
ATOM 1200 O O . PHE A 1 149 ? 2.230 7.100 -16.261 1.00 98.25 149 PHE A O 1
ATOM 1207 N N . GLY A 1 150 ? 0.566 8.315 -17.158 1.00 97.00 150 GLY A N 1
ATOM 1208 C CA . GLY A 1 150 ? 1.373 9.515 -17.399 1.00 97.00 150 GLY A CA 1
ATOM 12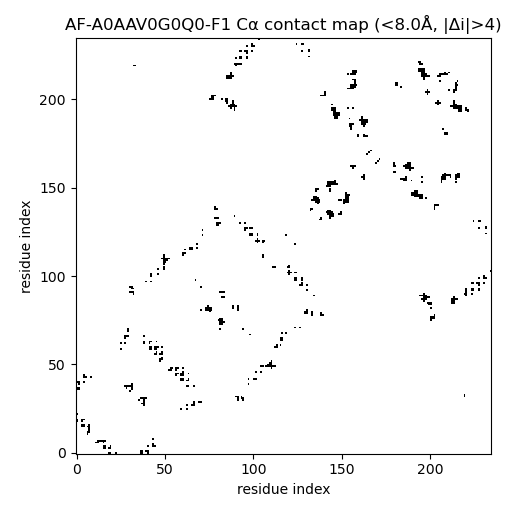09 C C . GLY A 1 150 ? 2.391 9.357 -18.537 1.00 97.00 150 GLY A C 1
ATOM 1210 O O . GLY A 1 150 ? 2.384 8.367 -19.272 1.00 97.00 150 GLY A O 1
ATOM 1211 N N . ASP A 1 151 ? 3.272 10.349 -18.678 1.00 96.06 151 ASP A N 1
ATOM 1212 C CA . ASP A 1 151 ? 4.250 10.416 -19.777 1.00 96.06 151 ASP A CA 1
ATOM 1213 C C . ASP A 1 151 ? 5.615 9.794 -19.427 1.00 96.06 151 ASP A C 1
ATOM 1215 O O . ASP A 1 151 ? 6.421 9.521 -20.316 1.00 96.06 151 ASP A O 1
ATOM 1219 N N . ASN A 1 152 ? 5.884 9.558 -18.139 1.00 98.00 152 ASN A N 1
ATOM 1220 C CA . ASN A 1 152 ? 7.147 9.025 -17.629 1.00 98.00 152 ASN A CA 1
ATOM 1221 C C . ASN A 1 152 ? 6.874 7.877 -16.650 1.00 98.00 152 ASN A C 1
ATOM 1223 O O . ASN A 1 152 ? 6.355 8.117 -15.562 1.00 98.00 152 ASN A O 1
ATOM 1227 N N . TYR A 1 153 ? 7.208 6.643 -17.031 1.00 98.50 153 TYR A N 1
ATOM 1228 C CA . TYR A 1 153 ? 6.976 5.435 -16.231 1.00 98.50 153 TYR A CA 1
ATOM 1229 C C . TYR A 1 153 ? 8.025 4.345 -16.531 1.00 98.50 153 TYR A C 1
ATOM 1231 O O . TYR A 1 153 ? 8.638 4.374 -17.603 1.00 98.50 153 TYR A O 1
ATOM 1239 N N . PRO A 1 154 ? 8.219 3.352 -15.635 1.00 98.06 154 PRO A N 1
ATOM 1240 C CA . PRO A 1 154 ? 9.154 2.249 -15.839 1.00 98.06 154 PRO A CA 1
ATOM 1241 C C . PRO A 1 154 ? 8.892 1.450 -17.120 1.00 98.06 154 PRO A C 1
ATOM 1243 O O . PRO A 1 154 ? 7.782 0.966 -17.365 1.00 98.06 154 PRO A O 1
ATOM 1246 N N . LEU A 1 155 ? 9.938 1.246 -17.917 1.00 97.44 155 LEU A N 1
ATOM 1247 C CA . LEU A 1 155 ? 9.893 0.488 -19.165 1.00 97.44 155 LEU A CA 1
ATOM 1248 C C . LEU A 1 155 ? 10.533 -0.895 -19.026 1.00 97.44 155 LEU A C 1
ATOM 1250 O O . LEU A 1 155 ? 10.314 -1.752 -19.885 1.00 97.44 155 LEU A O 1
ATOM 1254 N N . LYS A 1 156 ? 11.312 -1.142 -17.967 1.00 96.44 156 LYS A N 1
ATOM 1255 C CA . LYS A 1 156 ? 12.103 -2.367 -17.781 1.00 96.44 156 LYS A CA 1
ATOM 1256 C C . LYS A 1 156 ? 11.721 -3.128 -16.515 1.00 96.44 156 LYS A C 1
ATOM 1258 O O . LYS A 1 156 ? 12.584 -3.666 -15.838 1.00 96.44 156 LYS A O 1
ATOM 1263 N N . ILE A 1 157 ? 10.430 -3.236 -16.212 1.00 96.38 157 ILE A N 1
ATOM 1264 C CA . ILE A 1 157 ? 9.959 -3.938 -15.006 1.00 96.38 157 ILE A CA 1
ATOM 1265 C C . ILE A 1 157 ? 10.336 -5.430 -14.988 1.00 96.38 157 ILE A C 1
ATOM 1267 O O . ILE A 1 157 ? 10.342 -6.091 -16.041 1.00 96.38 157 ILE A O 1
ATOM 1271 N N . HIS A 1 158 ? 10.554 -5.985 -13.791 1.00 95.31 158 HIS A N 1
ATOM 1272 C CA . HIS A 1 158 ? 10.839 -7.406 -13.549 1.00 95.31 158 HIS A CA 1
ATOM 1273 C C . HIS A 1 158 ? 9.592 -8.288 -13.752 1.00 95.31 158 HIS A C 1
ATOM 1275 O O . HIS A 1 158 ? 9.053 -8.883 -12.825 1.00 95.31 158 HIS A O 1
ATOM 1281 N N . HIS A 1 159 ? 9.098 -8.388 -14.990 1.00 94.38 159 HIS A N 1
ATOM 1282 C CA . HIS A 1 159 ? 7.914 -9.184 -15.318 1.00 94.38 159 HIS A CA 1
ATOM 1283 C C . HIS A 1 159 ? 8.104 -9.999 -16.601 1.00 94.38 159 HIS A C 1
ATOM 1285 O O . HIS A 1 159 ? 8.234 -9.450 -17.696 1.00 94.38 159 HIS A O 1
ATOM 1291 N N . ARG A 1 160 ? 8.060 -11.334 -16.483 1.00 90.62 160 ARG A N 1
ATOM 1292 C CA . ARG A 1 160 ? 8.323 -12.272 -17.596 1.00 90.62 160 ARG A CA 1
ATOM 1293 C C . ARG A 1 160 ? 7.375 -12.075 -18.775 1.00 90.62 160 ARG A C 1
ATOM 1295 O O . ARG A 1 160 ? 7.818 -11.988 -19.913 1.00 90.62 160 ARG A O 1
ATOM 1302 N N . GLY A 1 161 ? 6.072 -11.962 -18.516 1.00 89.94 161 GLY A N 1
ATOM 1303 C CA . GLY A 1 161 ? 5.089 -11.747 -19.583 1.00 89.94 161 GLY A CA 1
ATOM 1304 C C . GLY A 1 161 ? 5.283 -10.413 -20.314 1.00 89.94 161 GLY A C 1
ATOM 1305 O O . GLY A 1 161 ? 4.952 -10.299 -21.488 1.00 89.94 161 GLY A O 1
ATOM 1306 N N . ALA A 1 162 ? 5.869 -9.419 -19.641 1.00 92.88 162 ALA A N 1
ATOM 1307 C CA . ALA A 1 162 ? 6.152 -8.120 -20.237 1.00 92.88 162 ALA A CA 1
ATOM 1308 C C . ALA A 1 162 ? 7.461 -8.147 -21.039 1.00 92.88 162 ALA A C 1
ATOM 1310 O O . ALA A 1 162 ? 7.525 -7.555 -22.114 1.00 92.88 162 ALA A O 1
ATOM 1311 N N . SER A 1 163 ? 8.478 -8.869 -20.556 1.00 91.19 163 SER A N 1
ATOM 1312 C CA . SER A 1 163 ? 9.813 -8.916 -21.159 1.00 91.19 163 SER A CA 1
ATOM 1313 C C . SER A 1 163 ? 9.939 -9.858 -22.368 1.00 91.19 163 SER A C 1
ATOM 1315 O O . SER A 1 163 ? 10.841 -9.699 -23.190 1.00 91.19 163 SER A O 1
ATOM 1317 N N . ILE A 1 164 ? 9.042 -10.836 -22.508 1.00 88.62 164 ILE A N 1
ATOM 1318 C CA . ILE A 1 164 ? 9.086 -11.847 -23.572 1.00 88.62 164 ILE A CA 1
ATOM 1319 C C . ILE A 1 164 ? 8.410 -11.333 -24.853 1.00 88.62 164 ILE A C 1
ATOM 1321 O O . ILE A 1 164 ? 7.264 -10.890 -24.842 1.00 88.62 164 ILE A O 1
ATOM 1325 N N . VAL A 1 165 ? 9.094 -11.438 -25.998 1.00 86.62 165 VAL A N 1
ATOM 1326 C CA . VAL A 1 165 ? 8.510 -11.094 -27.306 1.00 86.62 165 VAL A CA 1
ATOM 1327 C C . VAL A 1 165 ? 7.355 -12.032 -27.678 1.00 86.62 165 VAL A C 1
ATOM 1329 O O . VAL A 1 165 ? 7.403 -13.233 -27.422 1.00 86.62 165 VAL A O 1
ATOM 1332 N N . SER A 1 166 ? 6.321 -11.491 -28.327 1.00 84.06 166 SER A N 1
ATOM 1333 C CA . SER A 1 166 ? 5.163 -12.273 -28.777 1.00 84.06 166 SER A CA 1
ATOM 1334 C C . SER A 1 166 ? 5.567 -13.450 -29.671 1.00 84.06 166 SER A C 1
ATOM 1336 O O . SER A 1 166 ? 6.376 -13.286 -30.587 1.00 84.06 166 SER A O 1
ATOM 1338 N N . VAL A 1 167 ? 4.897 -14.596 -29.502 1.00 86.19 167 VAL A N 1
ATOM 1339 C CA . VAL A 1 167 ? 5.039 -15.773 -30.379 1.00 86.19 167 VAL A CA 1
ATOM 1340 C C . VAL A 1 167 ? 4.765 -15.451 -31.856 1.00 86.19 167 VAL A C 1
ATOM 1342 O O . VAL A 1 167 ? 5.322 -16.085 -32.746 1.00 86.19 167 VAL A O 1
ATOM 1345 N N . LYS A 1 168 ? 3.965 -14.410 -32.139 1.00 87.56 168 LYS A N 1
ATOM 1346 C CA . LYS A 1 168 ? 3.726 -13.924 -33.508 1.00 87.56 168 LYS A CA 1
ATOM 1347 C C . LYS A 1 168 ? 4.982 -13.313 -34.144 1.00 87.56 168 LYS A C 1
ATOM 1349 O O . LYS A 1 168 ? 5.155 -13.411 -35.352 1.00 87.56 168 LYS A O 1
ATOM 1354 N N . LYS A 1 169 ? 5.839 -12.672 -33.341 1.00 84.62 169 LYS A N 1
ATOM 1355 C CA . LYS A 1 169 ? 7.100 -12.044 -33.776 1.00 84.62 169 LYS A CA 1
ATOM 1356 C C . LYS A 1 169 ? 8.278 -13.019 -33.687 1.00 84.62 169 LYS A C 1
ATOM 1358 O O . LYS A 1 169 ? 9.191 -12.946 -34.503 1.00 84.62 169 LYS A O 1
ATOM 1363 N N . TYR A 1 170 ? 8.254 -13.929 -32.715 1.00 84.50 170 TYR A N 1
ATOM 1364 C CA . TYR A 1 170 ? 9.277 -14.950 -32.511 1.00 84.50 170 TYR A CA 1
ATOM 1365 C C . TYR A 1 170 ? 8.621 -16.314 -32.223 1.00 84.50 170 TYR A C 1
ATOM 1367 O O . TYR A 1 170 ? 8.329 -16.623 -31.070 1.00 84.50 170 TYR A O 1
ATOM 1375 N N . PRO A 1 171 ? 8.369 -17.143 -33.252 1.00 84.06 171 PRO A N 1
ATOM 1376 C CA . PRO A 1 171 ? 7.611 -18.391 -33.105 1.00 84.06 171 PRO A CA 1
ATOM 1377 C C . PRO A 1 171 ? 8.416 -19.550 -32.501 1.00 84.06 171 PRO A C 1
ATOM 1379 O O . PRO A 1 171 ? 7.852 -20.598 -32.194 1.00 84.06 171 PRO A O 1
ATOM 1382 N N . LYS A 1 172 ? 9.738 -19.402 -32.349 1.00 84.06 172 LYS A N 1
ATOM 1383 C CA . LYS A 1 172 ? 10.586 -20.433 -31.740 1.00 84.06 172 LYS A CA 1
ATOM 1384 C C . LYS A 1 172 ? 10.438 -20.406 -30.218 1.00 84.06 172 LYS A C 1
ATOM 1386 O O . LYS A 1 172 ? 10.308 -19.342 -29.621 1.00 84.06 172 LYS A O 1
ATOM 1391 N N . SER A 1 173 ? 10.520 -21.579 -29.591 1.00 81.31 173 SER A N 1
ATOM 1392 C CA . SER A 1 173 ? 10.553 -21.686 -28.131 1.00 81.31 173 SER A CA 1
ATOM 1393 C C . SER A 1 173 ? 11.722 -20.879 -27.564 1.00 81.31 173 SER A C 1
ATOM 1395 O O . SER A 1 173 ? 12.866 -21.068 -27.978 1.00 81.31 173 SER A O 1
ATOM 1397 N N . MET A 1 174 ? 11.442 -20.013 -26.592 1.00 74.81 174 MET A N 1
ATOM 1398 C CA . MET A 1 174 ? 12.465 -19.398 -25.750 1.00 74.81 174 MET A CA 1
ATOM 1399 C C . MET A 1 174 ? 12.623 -20.239 -24.483 1.00 74.81 174 MET A C 1
ATOM 1401 O O . MET A 1 174 ? 11.634 -20.599 -23.851 1.00 74.81 174 MET A O 1
ATOM 1405 N N . GLY A 1 175 ? 13.861 -20.596 -24.135 1.00 73.38 175 GLY A N 1
ATOM 1406 C CA . GLY A 1 175 ? 14.146 -21.310 -22.887 1.00 73.38 175 GLY A CA 1
ATOM 1407 C C . GLY A 1 175 ? 13.881 -20.450 -21.642 1.00 73.38 175 GLY A C 1
ATOM 1408 O O . GLY A 1 175 ? 13.700 -19.236 -21.742 1.00 73.38 175 GLY A O 1
ATOM 1409 N N . CYS A 1 176 ? 13.918 -21.069 -20.456 1.00 66.19 176 CYS A N 1
ATOM 1410 C CA . CYS A 1 176 ? 13.621 -20.416 -19.169 1.00 66.19 176 CYS A CA 1
ATOM 1411 C C . CYS A 1 176 ? 14.510 -19.200 -18.847 1.00 66.19 176 CYS A C 1
ATOM 1413 O O . CYS A 1 176 ? 14.088 -18.312 -18.111 1.00 66.19 176 CYS A O 1
ATOM 1415 N N . TYR A 1 177 ? 15.718 -19.153 -19.417 1.00 65.81 177 TYR A N 1
ATOM 1416 C CA . TYR A 1 177 ? 16.714 -18.090 -19.238 1.00 65.81 177 TYR A CA 1
ATOM 1417 C C . TYR A 1 177 ? 16.969 -17.323 -20.540 1.00 65.81 177 TYR A C 1
ATOM 1419 O O . TYR A 1 177 ? 18.099 -16.958 -20.855 1.00 65.81 177 TYR A O 1
ATOM 1427 N N . GLY A 1 178 ? 15.926 -17.150 -21.355 1.00 64.31 178 GLY A N 1
ATOM 1428 C CA . GLY A 1 178 ? 16.036 -16.424 -22.613 1.00 64.31 178 GLY A CA 1
ATOM 1429 C C . GLY A 1 178 ? 16.517 -14.972 -22.431 1.00 64.31 178 GLY A C 1
ATOM 1430 O O . GLY A 1 178 ? 16.385 -14.397 -21.347 1.00 64.31 178 GLY A O 1
ATOM 1431 N N . PRO A 1 179 ? 17.004 -14.334 -23.512 1.00 64.62 179 PRO A N 1
ATOM 1432 C CA . PRO A 1 179 ? 17.557 -12.973 -23.494 1.00 64.62 179 PRO A CA 1
ATOM 1433 C C . PRO A 1 179 ? 16.580 -11.892 -22.996 1.00 64.62 179 PRO A C 1
ATOM 1435 O O . PRO A 1 179 ? 16.998 -10.781 -22.687 1.00 64.62 179 PRO A O 1
ATOM 1438 N N . ALA A 1 180 ? 15.289 -12.215 -22.867 1.00 74.50 180 ALA A N 1
ATOM 1439 C CA . ALA A 1 180 ? 14.256 -11.351 -22.301 1.00 74.50 180 ALA A CA 1
ATOM 1440 C C . ALA A 1 180 ? 14.578 -10.843 -20.880 1.00 74.50 180 ALA A C 1
ATOM 1442 O O . ALA A 1 180 ? 14.162 -9.746 -20.518 1.00 74.50 180 ALA A O 1
ATOM 1443 N N . LEU A 1 181 ? 15.316 -11.607 -20.064 1.00 71.44 181 LEU A N 1
ATOM 1444 C CA . LEU A 1 181 ? 15.717 -11.162 -18.721 1.00 71.44 181 LEU A CA 1
ATOM 1445 C C . LEU A 1 181 ? 16.983 -10.295 -18.730 1.00 71.44 181 LEU A C 1
ATOM 1447 O O . LEU A 1 181 ? 17.124 -9.425 -17.876 1.00 71.44 181 LEU A O 1
ATOM 1451 N N . THR A 1 182 ? 17.881 -10.505 -19.695 1.00 77.06 182 THR A N 1
ATOM 1452 C CA . THR A 1 182 ? 19.228 -9.910 -19.709 1.00 77.06 182 THR A CA 1
ATOM 1453 C C . THR A 1 182 ? 19.385 -8.746 -20.685 1.00 77.06 182 THR A C 1
ATOM 1455 O O . THR A 1 182 ? 20.411 -8.076 -20.651 1.00 77.06 182 THR A O 1
ATOM 1458 N N . THR A 1 183 ? 18.418 -8.509 -21.577 1.00 83.81 183 THR A N 1
ATOM 1459 C CA . THR A 1 183 ? 18.457 -7.358 -22.490 1.00 83.81 183 THR A CA 1
ATOM 1460 C C . THR A 1 183 ? 18.302 -6.034 -21.736 1.00 83.81 183 THR A C 1
ATOM 1462 O O . THR A 1 183 ? 17.531 -5.941 -20.783 1.00 83.81 183 THR A O 1
ATOM 1465 N N . ASN A 1 184 ? 18.980 -4.987 -22.203 1.00 87.88 184 ASN A N 1
ATOM 1466 C CA . ASN A 1 184 ? 18.784 -3.621 -21.713 1.00 87.88 184 ASN A CA 1
ATOM 1467 C C . ASN A 1 184 ? 17.643 -2.882 -22.427 1.00 87.88 184 ASN A C 1
ATOM 1469 O O . ASN A 1 184 ? 17.354 -1.739 -22.064 1.00 87.88 184 ASN A O 1
ATOM 1473 N N . ASP A 1 185 ? 16.999 -3.511 -23.410 1.00 91.88 185 ASP A N 1
ATOM 1474 C CA . ASP A 1 185 ? 15.840 -2.950 -24.102 1.00 91.88 185 ASP A CA 1
ATOM 1475 C C . ASP A 1 185 ? 14.638 -2.822 -23.159 1.00 91.88 185 ASP A C 1
ATOM 1477 O O . ASP A 1 185 ? 14.514 -3.559 -22.173 1.00 91.88 185 ASP A O 1
ATOM 1481 N N . ALA A 1 186 ? 13.723 -1.909 -23.491 1.00 95.31 186 ALA A N 1
ATOM 1482 C CA . ALA A 1 186 ? 12.403 -1.840 -22.873 1.00 95.31 186 ALA A CA 1
ATOM 1483 C C . ALA A 1 186 ? 11.641 -3.170 -23.023 1.00 95.31 186 ALA A C 1
ATOM 1485 O O . ALA A 1 186 ? 11.836 -3.921 -23.984 1.00 95.31 186 ALA A O 1
ATOM 1486 N N . ASN A 1 187 ? 10.739 -3.453 -22.085 1.00 94.25 187 ASN A N 1
ATOM 1487 C CA . ASN A 1 187 ? 9.844 -4.598 -22.169 1.00 94.25 187 ASN A CA 1
ATOM 1488 C C . ASN A 1 187 ? 8.986 -4.486 -23.451 1.00 94.25 187 ASN A C 1
ATOM 1490 O O . ASN A 1 187 ? 8.314 -3.472 -23.641 1.00 94.25 187 ASN A O 1
ATOM 1494 N N . PRO A 1 188 ? 8.974 -5.500 -24.341 1.00 92.56 188 PRO A N 1
ATOM 1495 C CA . PRO A 1 188 ? 8.237 -5.444 -25.604 1.00 92.56 188 PRO A CA 1
ATOM 1496 C C . PRO A 1 188 ? 6.715 -5.375 -25.435 1.00 92.56 188 PRO A C 1
ATOM 1498 O O . PRO A 1 188 ? 6.031 -4.995 -26.384 1.00 92.56 188 PRO A O 1
ATOM 1501 N N . ASN A 1 189 ? 6.180 -5.751 -24.269 1.00 93.31 189 ASN A N 1
ATOM 1502 C CA . ASN A 1 189 ? 4.766 -5.593 -23.942 1.00 93.31 189 ASN A CA 1
ATOM 1503 C C . ASN A 1 189 ? 4.627 -4.674 -22.7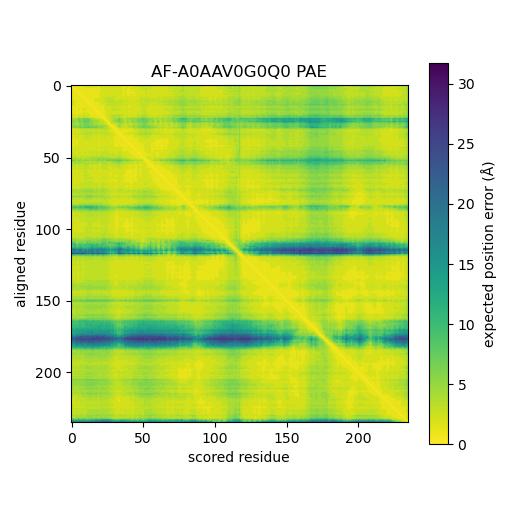24 1.00 93.31 189 ASN A C 1
ATOM 1505 O O . ASN A 1 189 ? 5.181 -4.959 -21.659 1.00 93.31 189 ASN A O 1
ATOM 1509 N N . ILE A 1 190 ? 3.854 -3.597 -22.872 1.00 95.94 190 ILE A N 1
ATOM 1510 C CA . ILE A 1 190 ? 3.571 -2.658 -21.784 1.00 95.94 190 ILE A CA 1
ATOM 1511 C C . ILE A 1 190 ? 2.606 -3.330 -20.804 1.00 95.94 190 ILE A C 1
ATOM 1513 O O . ILE A 1 190 ? 1.477 -3.666 -21.167 1.00 95.94 190 ILE A O 1
ATOM 1517 N N . HIS A 1 191 ? 3.035 -3.522 -19.556 1.00 96.75 191 HIS A N 1
ATOM 1518 C CA . HIS A 1 191 ? 2.182 -4.068 -18.500 1.00 96.75 191 HIS A CA 1
ATOM 1519 C C . HIS A 1 191 ? 1.321 -2.964 -17.881 1.00 96.75 191 HIS A C 1
ATOM 1521 O O . HIS A 1 191 ? 1.527 -2.570 -16.738 1.00 96.75 191 HIS A O 1
ATOM 1527 N N . VAL A 1 192 ? 0.353 -2.464 -18.646 1.00 98.25 192 VAL A N 1
ATOM 1528 C CA . VAL A 1 192 ? -0.504 -1.345 -18.231 1.00 98.25 192 VAL A CA 1
ATOM 1529 C C . VAL A 1 192 ? -1.128 -1.603 -16.855 1.00 98.25 192 VAL A C 1
ATOM 1531 O O . VAL A 1 192 ? -1.688 -2.674 -16.609 1.00 98.25 192 VAL A O 1
ATOM 1534 N N . GLY A 1 193 ? -1.009 -0.620 -15.964 1.00 98.12 193 GLY A N 1
ATOM 1535 C CA . GLY A 1 193 ? -1.560 -0.631 -14.612 1.00 98.12 193 GLY A CA 1
ATOM 1536 C C . GLY A 1 193 ? -0.701 -1.337 -13.562 1.00 98.12 193 GLY A C 1
ATOM 1537 O O . GLY A 1 193 ? -1.027 -1.240 -12.382 1.00 98.12 193 GLY A O 1
ATOM 1538 N N . ALA A 1 194 ? 0.381 -2.031 -13.931 1.00 98.44 194 ALA A N 1
ATOM 1539 C CA . ALA A 1 194 ? 1.274 -2.643 -12.947 1.00 98.44 194 ALA A CA 1
ATOM 1540 C C . ALA A 1 194 ? 1.994 -1.568 -12.128 1.00 98.44 194 ALA A C 1
ATOM 1542 O O . ALA A 1 194 ? 2.589 -0.661 -12.705 1.00 98.44 194 ALA A O 1
ATOM 1543 N N . ILE A 1 195 ? 1.962 -1.692 -10.801 1.00 98.62 195 ILE A N 1
ATOM 1544 C CA . ILE A 1 195 ? 2.728 -0.821 -9.905 1.00 98.62 195 ILE A CA 1
ATOM 1545 C C . ILE A 1 195 ? 3.996 -1.561 -9.498 1.00 98.62 195 ILE A C 1
ATOM 1547 O O . ILE A 1 195 ? 3.921 -2.704 -9.045 1.00 98.62 195 ILE A O 1
ATOM 1551 N N . THR A 1 196 ? 5.148 -0.928 -9.696 1.00 98.00 196 THR A N 1
ATOM 1552 C CA . THR A 1 196 ? 6.458 -1.496 -9.353 1.00 98.00 196 THR A CA 1
ATOM 1553 C C . THR A 1 196 ? 6.710 -1.477 -7.843 1.00 98.00 196 THR A C 1
ATOM 1555 O O . THR A 1 196 ? 5.930 -0.922 -7.071 1.00 98.00 196 THR A O 1
ATOM 1558 N N . GLY A 1 197 ? 7.827 -2.052 -7.403 1.00 97.75 197 GLY A N 1
ATOM 1559 C CA . GLY A 1 197 ? 8.289 -1.961 -6.019 1.00 97.75 197 GLY A CA 1
ATOM 1560 C C . GLY A 1 197 ? 8.553 -0.525 -5.549 1.00 97.75 197 GLY A C 1
ATOM 1561 O O . GLY A 1 197 ? 8.315 -0.219 -4.381 1.00 97.75 197 GLY A O 1
ATOM 1562 N N . GLY A 1 198 ? 8.956 0.353 -6.471 1.00 97.69 198 GLY A N 1
ATOM 1563 C CA . GLY A 1 198 ? 9.137 1.789 -6.247 1.00 97.69 198 GLY A CA 1
ATOM 1564 C C . GLY A 1 198 ? 10.555 2.172 -5.825 1.00 97.69 198 GLY A C 1
ATOM 1565 O O . GLY A 1 198 ? 11.457 1.345 -5.933 1.00 97.69 198 GLY A O 1
ATOM 1566 N N . PRO A 1 199 ? 10.767 3.433 -5.422 1.00 98.00 199 PRO A N 1
ATOM 1567 C CA . PRO A 1 199 ? 12.097 3.977 -5.178 1.00 98.00 199 PRO A CA 1
ATOM 1568 C C . PRO A 1 199 ? 12.688 3.516 -3.840 1.00 98.00 199 PRO A C 1
ATOM 1570 O O . PRO A 1 199 ? 11.990 2.957 -2.988 1.00 98.00 199 PRO A O 1
ATOM 1573 N N . ASP A 1 200 ? 13.982 3.774 -3.659 1.00 97.12 200 ASP A N 1
ATOM 1574 C CA . ASP A 1 200 ? 14.668 3.633 -2.374 1.00 97.12 200 ASP A CA 1
ATOM 1575 C C . ASP A 1 200 ? 14.384 4.807 -1.412 1.00 97.12 200 ASP A C 1
ATOM 1577 O O . ASP A 1 200 ? 13.539 5.671 -1.658 1.00 97.12 200 ASP A O 1
ATOM 1581 N N . GLU A 1 201 ? 15.084 4.831 -0.274 1.00 97.19 201 GLU A N 1
ATOM 1582 C CA . GLU A 1 201 ? 14.880 5.844 0.766 1.00 97.19 201 GLU A CA 1
ATOM 1583 C C . GLU A 1 201 ? 15.251 7.272 0.345 1.00 97.19 201 GLU A C 1
ATOM 1585 O O . GLU A 1 201 ? 14.814 8.225 0.993 1.00 97.19 201 GLU A O 1
ATOM 1590 N N . SER A 1 202 ? 16.050 7.414 -0.716 1.00 97.38 202 SER A N 1
ATOM 1591 C CA . SER A 1 202 ? 16.490 8.692 -1.280 1.00 97.38 202 SER A CA 1
ATOM 1592 C C . SER A 1 202 ? 15.630 9.132 -2.468 1.00 97.38 202 SER A C 1
ATOM 1594 O O . SER A 1 202 ? 16.023 10.044 -3.191 1.00 97.38 202 SER A O 1
ATOM 1596 N N . ASP A 1 203 ? 14.470 8.497 -2.675 1.00 98.06 203 ASP A N 1
ATOM 1597 C CA . ASP A 1 203 ? 13.595 8.718 -3.832 1.00 98.06 203 ASP A CA 1
ATOM 1598 C C . ASP A 1 203 ? 14.266 8.353 -5.177 1.00 98.06 203 ASP A C 1
ATOM 1600 O O . ASP A 1 203 ? 13.836 8.800 -6.246 1.00 98.06 203 ASP A O 1
ATOM 1604 N N . GLU A 1 204 ? 15.310 7.516 -5.148 1.00 97.69 204 GLU A N 1
ATOM 1605 C CA . GLU A 1 204 ? 16.000 7.051 -6.346 1.00 97.69 204 GLU A CA 1
ATOM 1606 C C . GLU A 1 204 ? 15.362 5.764 -6.884 1.00 97.69 204 GLU A C 1
ATOM 1608 O O . GLU 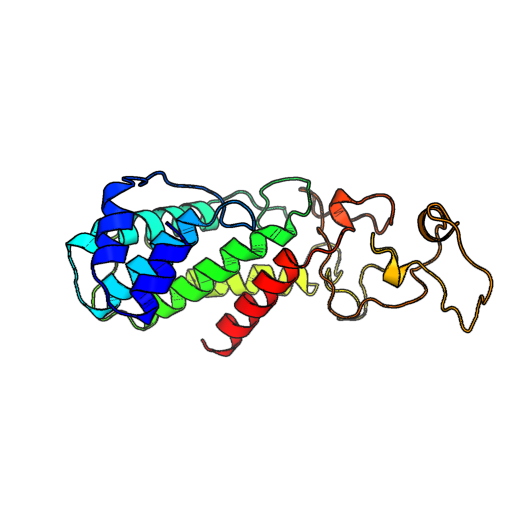A 1 204 ? 15.065 4.822 -6.146 1.00 97.69 204 GLU A O 1
ATOM 1613 N N . TYR A 1 205 ? 15.152 5.725 -8.202 1.00 97.44 205 TYR A N 1
ATOM 1614 C CA . TYR A 1 205 ? 14.586 4.582 -8.912 1.00 97.44 205 TYR A CA 1
ATOM 1615 C C . TYR A 1 205 ? 15.420 4.264 -10.151 1.00 97.44 205 TYR A C 1
ATOM 1617 O O . TYR A 1 205 ? 15.568 5.099 -11.049 1.00 97.44 205 TYR A O 1
ATOM 1625 N N . GLU A 1 206 ? 15.939 3.043 -10.219 1.00 95.81 206 GLU A N 1
ATOM 1626 C CA . GLU A 1 206 ? 16.653 2.525 -11.378 1.00 95.81 206 GLU A CA 1
ATOM 1627 C C . GLU A 1 206 ? 15.705 1.659 -12.221 1.00 95.81 206 GLU A C 1
ATOM 1629 O O . GLU A 1 206 ? 15.324 0.558 -11.819 1.00 95.81 206 GLU A O 1
ATOM 1634 N N . ASP A 1 207 ? 15.346 2.123 -13.426 1.00 96.12 207 ASP A N 1
ATOM 1635 C CA . ASP A 1 207 ? 14.535 1.341 -14.372 1.00 96.12 207 ASP A CA 1
ATOM 1636 C C . ASP A 1 207 ? 15.361 0.207 -15.000 1.00 96.12 207 ASP A C 1
ATOM 1638 O O . ASP A 1 207 ? 15.824 0.268 -16.145 1.00 96.12 207 ASP A O 1
ATOM 1642 N N . ASN A 1 208 ? 15.582 -0.829 -14.197 1.00 95.06 208 ASN A N 1
ATOM 1643 C CA . ASN A 1 208 ? 16.414 -1.975 -14.504 1.00 95.06 208 ASN A CA 1
ATOM 1644 C C . ASN A 1 208 ? 15.695 -3.266 -14.108 1.00 95.06 208 ASN A C 1
ATOM 1646 O O . ASN A 1 208 ? 15.420 -3.519 -12.938 1.00 95.06 208 ASN A O 1
ATOM 1650 N N . ARG A 1 209 ? 15.483 -4.145 -15.092 1.00 93.69 209 ARG A N 1
ATOM 1651 C CA . ARG A 1 209 ? 14.798 -5.434 -14.918 1.00 93.69 209 ARG A CA 1
ATOM 1652 C C . ARG A 1 209 ? 15.482 -6.357 -13.921 1.00 93.69 209 ARG A C 1
ATOM 1654 O O . ARG A 1 209 ? 14.838 -7.254 -13.387 1.00 93.69 209 ARG A O 1
ATOM 1661 N N . GLN A 1 210 ? 16.784 -6.197 -13.707 1.00 92.94 210 GLN A N 1
ATOM 1662 C CA . GLN A 1 210 ? 17.531 -6.982 -12.726 1.00 92.94 210 GLN A CA 1
ATOM 1663 C C . GLN A 1 210 ? 17.461 -6.389 -11.319 1.00 92.94 210 GLN A C 1
ATOM 1665 O O . GLN A 1 210 ? 17.762 -7.097 -10.365 1.00 92.94 210 GLN A O 1
ATOM 1670 N N . ASN A 1 211 ? 17.021 -5.139 -11.171 1.00 94.50 211 ASN A N 1
ATOM 1671 C CA . ASN A 1 211 ? 16.725 -4.544 -9.877 1.00 94.50 211 ASN A CA 1
ATOM 1672 C C . ASN A 1 211 ? 15.310 -4.962 -9.453 1.00 94.50 211 ASN A C 1
ATOM 1674 O O . ASN A 1 211 ? 14.350 -4.202 -9.564 1.00 94.50 211 ASN A O 1
ATOM 1678 N N . TYR A 1 212 ? 15.154 -6.218 -9.034 1.00 92.38 212 TYR A N 1
ATOM 1679 C CA . TYR A 1 212 ? 13.854 -6.765 -8.632 1.00 92.38 212 TYR A CA 1
ATOM 1680 C C . TYR A 1 212 ? 13.310 -6.102 -7.354 1.00 92.38 212 TYR A C 1
ATOM 1682 O O . TYR A 1 212 ? 12.100 -6.016 -7.193 1.00 92.38 212 TYR A O 1
ATOM 1690 N N . GLN A 1 213 ? 14.164 -5.519 -6.504 1.00 95.12 213 GLN A N 1
ATOM 1691 C CA . GLN A 1 213 ? 13.725 -4.759 -5.324 1.00 95.12 213 GLN A CA 1
ATOM 1692 C C . GLN A 1 213 ? 12.792 -3.598 -5.700 1.00 95.12 213 GLN A C 1
ATOM 1694 O O . GLN A 1 213 ? 11.720 -3.443 -5.106 1.00 95.12 213 GLN A O 1
ATOM 1699 N N . GLN A 1 214 ? 13.181 -2.822 -6.715 1.00 97.25 214 GLN A N 1
ATOM 1700 C CA . GLN A 1 214 ? 12.442 -1.642 -7.162 1.00 97.25 214 GLN A CA 1
ATOM 1701 C C . GLN A 1 214 ? 11.488 -1.942 -8.322 1.00 97.25 214 GLN A C 1
ATOM 1703 O O . GLN A 1 214 ? 10.387 -1.398 -8.373 1.00 97.25 214 GLN A O 1
ATOM 1708 N N . SER A 1 215 ? 11.872 -2.820 -9.250 1.00 96.56 215 SER A N 1
ATOM 1709 C CA . SER A 1 215 ? 11.168 -3.002 -10.527 1.00 96.56 215 SER A CA 1
ATOM 1710 C C . SER A 1 215 ? 10.154 -4.149 -10.548 1.00 96.56 215 SER A C 1
ATOM 1712 O O . SER A 1 215 ? 9.468 -4.323 -11.559 1.00 96.56 215 SER A O 1
ATOM 1714 N N . GLU A 1 216 ? 10.047 -4.949 -9.482 1.00 95.69 216 GLU A N 1
ATOM 1715 C CA . GLU A 1 216 ? 9.098 -6.065 -9.413 1.00 95.69 216 GLU A CA 1
ATOM 1716 C C . GLU A 1 216 ? 7.677 -5.569 -9.120 1.00 95.69 216 GLU A C 1
ATOM 1718 O O . GLU A 1 216 ? 7.433 -4.983 -8.063 1.00 95.69 216 GLU A O 1
ATOM 1723 N N . PRO A 1 217 ? 6.716 -5.783 -10.037 1.00 96.81 217 PRO A N 1
ATOM 1724 C CA . PRO A 1 217 ? 5.316 -5.589 -9.720 1.00 96.81 217 PRO A CA 1
ATOM 1725 C C . PRO A 1 217 ? 4.770 -6.810 -8.980 1.00 96.81 217 PRO A C 1
ATOM 1727 O O . PRO A 1 217 ? 5.107 -7.951 -9.300 1.00 96.81 217 PRO A O 1
ATOM 1730 N N . ALA A 1 218 ? 3.847 -6.587 -8.048 1.00 95.56 218 ALA A N 1
ATOM 1731 C CA . ALA A 1 218 ? 3.184 -7.677 -7.344 1.00 95.56 218 ALA A CA 1
ATOM 1732 C C . ALA A 1 218 ? 1.686 -7.423 -7.164 1.00 95.56 218 ALA A C 1
ATOM 1734 O O . ALA A 1 218 ? 1.227 -6.294 -6.981 1.00 95.56 218 ALA A O 1
ATOM 1735 N N . THR A 1 219 ? 0.907 -8.506 -7.172 1.00 96.94 219 THR A N 1
ATOM 1736 C CA . THR A 1 219 ? -0.560 -8.451 -7.087 1.00 96.94 219 THR A CA 1
ATOM 1737 C C . THR A 1 219 ? -1.050 -7.755 -5.821 1.00 96.94 219 THR A C 1
ATOM 1739 O O . THR A 1 219 ? -2.048 -7.041 -5.874 1.00 96.94 219 THR A O 1
ATOM 1742 N N . TYR A 1 220 ? -0.346 -7.909 -4.697 1.00 94.81 220 TYR A N 1
ATOM 1743 C CA . TYR A 1 220 ? -0.710 -7.268 -3.433 1.00 94.81 220 TYR A CA 1
ATOM 1744 C C . TYR A 1 220 ? -0.498 -5.745 -3.435 1.00 94.81 220 TYR A C 1
ATOM 1746 O O . TYR A 1 220 ? -1.231 -5.050 -2.734 1.00 94.81 220 TYR A O 1
ATOM 1754 N N . ILE A 1 221 ? 0.430 -5.215 -4.246 1.00 97.25 221 ILE A N 1
ATOM 1755 C CA . ILE A 1 221 ? 0.636 -3.763 -4.405 1.00 97.25 221 ILE A CA 1
ATOM 1756 C C . ILE A 1 221 ? -0.594 -3.166 -5.094 1.00 97.25 221 ILE A C 1
ATOM 1758 O O . ILE A 1 221 ? -1.250 -2.262 -4.575 1.00 97.25 221 ILE A O 1
ATOM 1762 N N . ASN A 1 222 ? -0.969 -3.748 -6.234 1.00 98.00 222 ASN A N 1
ATOM 1763 C CA . ASN A 1 222 ? -2.150 -3.347 -6.990 1.00 98.00 222 ASN A CA 1
ATOM 1764 C C . ASN A 1 222 ? -3.456 -3.558 -6.210 1.00 98.00 222 ASN A C 1
ATOM 1766 O O . ASN A 1 222 ? -4.337 -2.704 -6.273 1.00 98.00 222 ASN A O 1
ATOM 1770 N N . ALA A 1 223 ? -3.586 -4.657 -5.459 1.00 96.31 223 ALA A N 1
ATOM 1771 C CA . ALA A 1 223 ? -4.764 -4.915 -4.631 1.00 96.31 223 ALA A CA 1
ATOM 1772 C C . ALA A 1 223 ? -4.984 -3.804 -3.592 1.00 96.31 223 ALA A C 1
ATOM 1774 O O . ALA A 1 223 ? -6.110 -3.332 -3.432 1.00 96.31 223 ALA A O 1
ATOM 1775 N N . ALA A 1 224 ? -3.913 -3.349 -2.933 1.00 95.75 224 ALA A N 1
ATOM 1776 C CA . ALA A 1 224 ? -3.984 -2.218 -2.017 1.00 95.75 224 ALA A CA 1
ATOM 1777 C C . ALA A 1 224 ? -4.352 -0.926 -2.754 1.00 95.75 224 ALA A C 1
ATOM 1779 O O . ALA A 1 224 ? -5.317 -0.266 -2.376 1.00 95.75 224 ALA A O 1
ATOM 1780 N N . PHE A 1 225 ? -3.638 -0.597 -3.834 1.00 97.81 225 PHE A N 1
ATOM 1781 C CA . PHE A 1 225 ? -3.844 0.650 -4.572 1.00 97.81 225 PHE A CA 1
ATOM 1782 C C . PHE A 1 225 ? -5.273 0.804 -5.111 1.00 97.81 225 PHE A C 1
ATOM 1784 O O . PHE A 1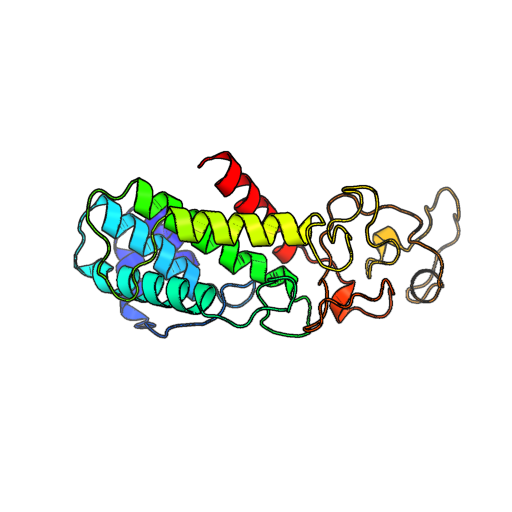 225 ? -5.865 1.872 -4.972 1.00 97.81 225 PHE A O 1
ATOM 1791 N N . VAL A 1 226 ? -5.868 -0.265 -5.655 1.00 97.00 226 VAL A N 1
ATOM 1792 C CA . VAL A 1 226 ? -7.275 -0.250 -6.096 1.00 97.00 226 VAL A CA 1
ATOM 1793 C C . VAL A 1 226 ? -8.204 0.117 -4.937 1.00 97.00 226 VAL A C 1
ATOM 1795 O O . VAL A 1 226 ? -9.083 0.961 -5.101 1.00 97.00 226 VAL A O 1
ATOM 1798 N N . GLY A 1 227 ? -7.988 -0.469 -3.756 1.00 94.44 227 GLY A N 1
ATOM 1799 C CA . GLY A 1 227 ? -8.748 -0.132 -2.554 1.00 94.44 227 GLY A CA 1
ATOM 1800 C C . GLY A 1 227 ? -8.543 1.318 -2.110 1.00 94.44 227 GLY A C 1
ATOM 1801 O O . GLY A 1 227 ? -9.509 1.984 -1.740 1.00 94.44 227 GLY A O 1
ATOM 1802 N N . VAL A 1 228 ? -7.308 1.828 -2.179 1.00 95.88 228 VAL A N 1
ATOM 1803 C CA . VAL A 1 228 ? -6.981 3.218 -1.830 1.00 95.88 228 VAL A CA 1
ATOM 1804 C C . VAL A 1 228 ? -7.724 4.197 -2.732 1.00 95.88 228 VAL A C 1
ATOM 1806 O O . VAL A 1 228 ? -8.444 5.060 -2.230 1.00 95.88 228 VAL A O 1
ATOM 1809 N N . VAL A 1 229 ? -7.597 4.054 -4.051 1.00 96.44 229 VAL A N 1
ATOM 1810 C CA . VAL A 1 229 ? -8.237 4.965 -5.009 1.00 96.44 229 VAL A CA 1
ATOM 1811 C C . VAL A 1 229 ? -9.757 4.872 -4.908 1.00 96.44 229 VAL A C 1
ATOM 1813 O O . VAL A 1 229 ? -10.429 5.900 -4.880 1.00 96.44 229 VAL A O 1
ATOM 1816 N N . ALA A 1 230 ? -10.312 3.665 -4.759 1.00 94.12 230 ALA A N 1
ATOM 1817 C CA . ALA A 1 230 ? -11.743 3.497 -4.519 1.00 94.12 230 ALA A CA 1
ATOM 1818 C C . ALA A 1 230 ? -12.200 4.210 -3.235 1.00 94.12 230 ALA A C 1
ATOM 1820 O O . ALA A 1 230 ? -13.269 4.819 -3.225 1.00 94.12 230 ALA A O 1
ATOM 1821 N N . SER A 1 231 ? -11.388 4.174 -2.170 1.00 89.44 231 SER A N 1
ATOM 1822 C CA . SER A 1 231 ? -11.677 4.912 -0.938 1.00 89.44 231 SER A CA 1
ATOM 1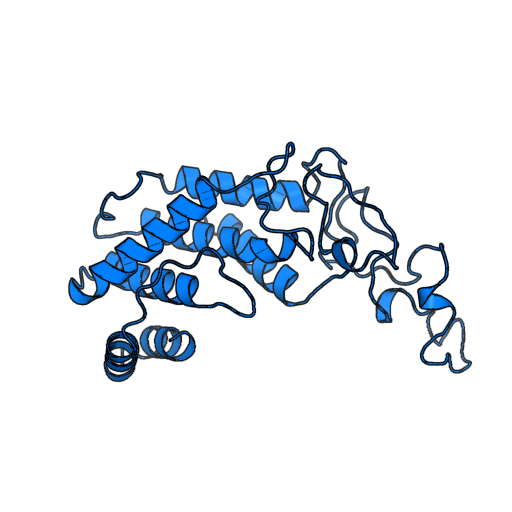823 C C . SER A 1 231 ? -11.689 6.420 -1.186 1.00 89.44 231 SER A C 1
ATOM 1825 O O . SER A 1 231 ? -12.650 7.061 -0.787 1.00 89.44 231 SER A O 1
ATOM 1827 N N . LEU A 1 232 ? -10.704 6.971 -1.908 1.00 92.19 232 LEU A N 1
ATOM 1828 C CA . LEU A 1 232 ? -10.610 8.402 -2.217 1.00 92.19 232 LEU A CA 1
ATOM 1829 C C . LEU A 1 232 ? -11.778 8.912 -3.067 1.00 92.19 232 LEU A C 1
ATOM 1831 O O . LEU A 1 232 ? -12.260 10.017 -2.842 1.00 92.19 232 LEU A O 1
ATOM 1835 N N . LEU A 1 233 ? -12.257 8.101 -4.011 1.00 90.25 233 LEU A N 1
ATOM 1836 C CA . LEU A 1 233 ? -13.405 8.440 -4.859 1.00 90.25 233 LEU A CA 1
ATOM 1837 C C . LEU A 1 233 ? -14.747 8.405 -4.112 1.00 90.25 233 LEU A C 1
ATOM 1839 O O . LEU A 1 233 ? -15.724 8.972 -4.591 1.00 90.25 233 LEU A O 1
ATOM 1843 N N . ALA A 1 234 ? -14.807 7.725 -2.968 1.00 80.62 234 ALA A N 1
ATOM 1844 C CA . ALA A 1 234 ? -16.015 7.552 -2.165 1.00 80.62 234 ALA A CA 1
ATOM 1845 C C . ALA A 1 234 ? -16.060 8.457 -0.914 1.00 80.62 234 ALA A C 1
ATOM 1847 O O . ALA A 1 234 ? -16.875 8.200 -0.021 1.00 80.62 234 ALA A O 1
ATOM 1848 N N . GLN A 1 235 ? -15.150 9.435 -0.816 1.00 66.56 235 GLN A N 1
ATOM 1849 C CA . GLN A 1 235 ? -14.945 10.328 0.338 1.00 66.56 235 GLN A CA 1
ATOM 1850 C C . GLN A 1 235 ? -15.832 11.563 0.362 1.00 66.56 235 GLN A C 1
ATOM 1852 O O . GLN A 1 235 ? -16.224 12.040 -0.723 1.00 66.56 235 GLN A O 1
#

Radius of gyration: 20.38 Å; Cα contacts (8 Å, |Δi|>4): 410; chains: 1; bounding box: 42×37×59 Å

Foldseek 3Di:
DQVLLVVCLVPVDCVSVVVVVVVVPLDQDQADAPVDCLLVSLLSLLLVCQVPVPVVSLSSLVSNVVNLVSQLPADAAPFGARADDLALRLLRLLSLLSLLSNLVSCVVGPDHRDPPDDDHSVNSLVSLVSNLVVCQQSGPVSAHLFFPHDDHYQQQAQDPVQLDDDCVVPVDDADPPGCSQVDPDGRPHTPGGFGFSAADSNNDDDSHNVPNRGRYGDPSSSVSSVSSVVSSVVD

pLDDT: mean 92.26, std 7.48, range [63.88, 98.75]

Nearest PDB structures (foldseek):
  8ihy-assembly1_A  TM=8.895E-01  e=1.891E-12  Eisenia fetida
  8ihx-assembly1_A  TM=8.713E-01  e=1.005E-12  Eisenia fetida
  4zh5-assembly2_B  TM=9.123E-01  e=3.202E-12  Perinereis brevicirris
  3wc3-assembly1_A  TM=8.600E-01  e=7.329E-13  Eisenia fetida
  8ihw-assembly1_A  TM=8.847E-01  e=3.202E-12  Eisenia fetida